Protein AF-A0A813BZ27-F1 (afdb_monomer_lite)

Radius of gyration: 18.49 Å; chains: 1; bounding box: 46×46×48 Å

pLDDT: mean 87.81, std 14.58, range [31.39, 98.56]

Foldseek 3Di:
DEEEEQEQAPVQPQHDPPDDGDPLLVVQVVQVVLLCVLVVHDYDYHYYDPDAQAPVLLVCLVPPPDDPVSSVVSRSVRVVQVSLVSQLVSVLCVLPDPVQDFKYKYAYSNDHPNPSVDNVVVVVVVVCVVLVAFKEWEFPVLEPPGGLQTDSRIIMGGSDPLSSQVSVLLSQLCNCAVNRDCAGPLGGQVQRNVGGPSVSVSCCCVHSVNVSRVSHYDYYYCQVVDQADQDPVGRDRRDNDPVVD

Secondary structure (DSSP, 8-state):
-EEEE----TT-TT--TTSPPPHHHHHHHHHHHHHHHHHT--EEEE-S--PPPPHHHHHHHHHSS--HHHHHHHHHHHHHHHHHHTHHHHHHHHHS-TT--SEEEEE-TT-----TTS-HHHHHHHHHHHHT-SEEEEE-TTSTT-TTPEEEEEEEEES-HHHHHHHHHHHHHHHHGGG--SSBTTB-------S-HHHHHHHHHHSTTHHHHTTTEEEE-GGGT----B-SS-BPSS---GGG-

Structure (mmCIF, N/CA/C/O backbone):
data_AF-A0A813BZ27-F1
#
_entry.id   AF-A0A813BZ27-F1
#
loop_
_atom_site.group_PDB
_atom_site.id
_atom_site.type_symbol
_atom_site.label_atom_id
_atom_site.label_alt_id
_atom_site.label_comp_id
_atom_site.label_asym_id
_atom_site.label_entity_id
_atom_site.label_seq_id
_atom_site.pdbx_PDB_ins_code
_atom_site.Cartn_x
_atom_site.Cartn_y
_atom_site.Cartn_z
_atom_site.occupancy
_atom_site.B_iso_or_equiv
_atom_site.auth_seq_id
_atom_site.auth_comp_id
_atom_site.auth_asym_id
_atom_site.auth_atom_id
_atom_site.pdbx_PDB_model_num
ATOM 1 N N . LEU A 1 1 ? -11.818 -5.941 5.871 1.00 98.00 1 LEU A N 1
ATOM 2 C CA . LEU A 1 1 ? -11.343 -6.911 4.861 1.00 98.00 1 LEU A CA 1
ATOM 3 C C . LEU A 1 1 ? -9.835 -7.034 4.969 1.00 98.00 1 LEU A C 1
ATOM 5 O O . LEU A 1 1 ? -9.172 -6.009 4.979 1.00 98.00 1 LEU A O 1
ATOM 9 N N . ILE A 1 2 ? -9.306 -8.252 5.050 1.00 98.38 2 ILE A N 1
ATOM 10 C CA . ILE A 1 2 ? -7.868 -8.524 4.958 1.00 98.38 2 ILE A CA 1
ATOM 11 C C . ILE A 1 2 ? -7.540 -8.886 3.513 1.00 98.38 2 ILE A C 1
ATOM 13 O O . ILE A 1 2 ? -8.137 -9.804 2.954 1.00 98.38 2 ILE A O 1
ATOM 17 N N . MET A 1 3 ? -6.593 -8.181 2.920 1.00 97.88 3 MET A N 1
ATOM 18 C CA . MET A 1 3 ? -6.166 -8.322 1.537 1.00 97.88 3 MET A CA 1
ATOM 19 C C . MET A 1 3 ? -4.705 -8.744 1.548 1.00 97.88 3 MET A C 1
ATOM 21 O O . MET A 1 3 ? -3.872 -8.043 2.109 1.00 97.88 3 MET A O 1
ATOM 25 N N . GLN A 1 4 ? -4.383 -9.897 0.970 1.00 95.81 4 GLN A N 1
ATOM 26 C CA . GLN A 1 4 ? -3.006 -10.389 0.966 1.00 95.81 4 GLN A CA 1
ATOM 27 C C . GLN A 1 4 ? -2.549 -10.712 -0.453 1.00 95.81 4 GLN A C 1
ATOM 29 O O . GLN A 1 4 ? -3.169 -11.527 -1.145 1.00 95.81 4 GLN A O 1
ATOM 34 N N . LEU A 1 5 ? -1.470 -10.067 -0.894 1.00 91.50 5 LEU A N 1
ATOM 35 C CA . LEU A 1 5 ? -0.849 -10.366 -2.181 1.00 91.50 5 LEU A CA 1
ATOM 36 C C . LEU A 1 5 ? 0.201 -11.447 -1.998 1.00 91.50 5 LEU A C 1
ATOM 38 O O . LEU A 1 5 ? 1.068 -11.348 -1.142 1.00 91.50 5 LEU A O 1
ATOM 42 N N . VAL A 1 6 ? 0.110 -12.489 -2.816 1.00 89.25 6 VAL A N 1
ATOM 43 C CA . VAL A 1 6 ? 0.989 -13.662 -2.788 1.00 89.25 6 VAL A CA 1
ATOM 44 C C . VAL A 1 6 ? 1.490 -13.928 -4.202 1.00 89.25 6 VAL A C 1
ATOM 46 O O . VAL A 1 6 ? 1.252 -14.985 -4.804 1.00 89.25 6 VAL A O 1
ATOM 49 N N . LEU A 1 7 ? 2.136 -12.907 -4.756 1.00 85.06 7 LEU A N 1
ATOM 50 C CA . LEU A 1 7 ? 2.678 -12.926 -6.104 1.00 85.06 7 LEU A CA 1
ATOM 51 C C . LEU A 1 7 ? 3.966 -13.742 -6.145 1.00 85.06 7 LEU A C 1
ATOM 53 O O . LEU A 1 7 ? 4.714 -13.839 -5.175 1.00 85.06 7 LEU A O 1
ATOM 57 N N . MET A 1 8 ? 4.187 -14.389 -7.278 1.00 74.69 8 MET A N 1
ATOM 58 C CA . MET A 1 8 ? 5.357 -15.224 -7.511 1.00 74.69 8 MET A CA 1
ATOM 59 C C . MET A 1 8 ? 6.375 -14.397 -8.266 1.00 74.69 8 MET A C 1
ATOM 61 O O . MET A 1 8 ? 6.204 -14.207 -9.467 1.00 74.69 8 MET A O 1
ATOM 65 N N . ASP A 1 9 ? 7.386 -13.875 -7.573 1.00 66.38 9 ASP A N 1
ATOM 66 C CA . ASP A 1 9 ? 8.455 -13.124 -8.230 1.00 66.38 9 ASP A CA 1
ATOM 67 C C . ASP A 1 9 ? 9.251 -13.981 -9.216 1.00 66.38 9 ASP A C 1
ATOM 69 O O . ASP A 1 9 ? 9.330 -15.208 -9.113 1.00 66.38 9 ASP A O 1
ATOM 73 N N . ALA A 1 10 ? 9.860 -13.308 -10.194 1.00 56.09 10 ALA A N 1
ATOM 74 C CA . ALA A 1 10 ? 10.717 -13.949 -11.185 1.00 56.09 10 ALA A CA 1
ATOM 75 C C . ALA A 1 10 ? 11.916 -14.683 -10.542 1.00 56.09 10 ALA A C 1
ATOM 77 O O . ALA A 1 10 ? 12.467 -15.607 -11.141 1.00 56.09 10 ALA A O 1
ATOM 78 N N . GLY A 1 11 ? 12.300 -14.301 -9.315 1.00 61.25 11 GLY A N 1
ATOM 79 C CA . GLY A 1 11 ? 13.351 -14.949 -8.525 1.00 61.25 11 GLY A CA 1
ATOM 80 C C . GLY A 1 11 ? 12.930 -16.266 -7.860 1.00 61.25 11 GLY A C 1
ATOM 81 O O . GLY A 1 11 ? 13.787 -17.055 -7.462 1.00 61.25 11 GLY A O 1
ATOM 82 N N . GLY A 1 12 ? 11.628 -16.549 -7.763 1.00 62.41 12 GLY A N 1
ATOM 83 C CA . GLY A 1 12 ? 11.086 -17.750 -7.131 1.00 62.41 12 GLY A CA 1
ATOM 84 C C . GLY A 1 12 ? 11.202 -17.772 -5.603 1.00 62.41 12 GLY A C 1
ATOM 85 O O . GLY A 1 12 ? 11.048 -18.842 -5.000 1.00 62.41 12 GLY A O 1
ATOM 86 N N . TYR A 1 13 ? 11.454 -16.626 -4.962 1.00 61.91 13 TYR A N 1
ATOM 87 C CA . TYR A 1 13 ? 11.584 -16.510 -3.502 1.00 61.91 13 TYR A CA 1
ATOM 88 C C . TYR A 1 13 ? 10.276 -16.889 -2.788 1.00 61.91 13 TYR A C 1
ATOM 90 O O . TYR A 1 13 ? 10.286 -17.480 -1.706 1.00 61.91 13 TYR A O 1
ATOM 98 N N . TRP A 1 14 ? 9.141 -16.658 -3.451 1.00 65.12 14 TRP A N 1
ATOM 99 C CA . TRP A 1 14 ? 7.788 -16.952 -2.957 1.00 65.12 14 TRP A CA 1
ATOM 100 C C . TRP A 1 14 ? 7.266 -18.336 -3.399 1.00 65.12 14 TRP A C 1
ATOM 102 O O . TRP A 1 14 ? 6.117 -18.707 -3.121 1.00 65.12 14 TRP A O 1
ATOM 112 N N . GLY A 1 15 ? 8.123 -19.128 -4.057 1.00 63.03 15 GLY A N 1
ATOM 113 C CA . GLY A 1 15 ? 7.856 -20.474 -4.569 1.00 63.03 15 GLY A CA 1
ATOM 114 C C . GLY A 1 15 ? 8.135 -20.620 -6.071 1.00 63.03 15 GLY A C 1
ATOM 115 O O . GLY A 1 15 ? 8.533 -19.679 -6.745 1.00 63.03 15 GLY A O 1
ATOM 116 N N . LYS A 1 16 ? 7.855 -21.806 -6.634 1.00 65.81 16 LYS A N 1
ATOM 117 C CA . LYS A 1 16 ? 7.757 -22.019 -8.097 1.00 65.81 16 LYS A CA 1
ATOM 118 C C . LYS A 1 16 ? 6.314 -22.370 -8.466 1.00 65.81 16 LYS A C 1
ATOM 120 O O . LYS A 1 16 ? 5.676 -23.079 -7.698 1.00 65.81 16 LYS A O 1
ATOM 125 N N . MET A 1 17 ? 5.807 -21.913 -9.618 1.00 61.16 17 MET A N 1
ATOM 126 C CA . MET A 1 17 ? 4.404 -22.126 -10.049 1.00 61.16 17 MET A CA 1
ATOM 127 C C . MET A 1 17 ? 3.962 -23.602 -9.997 1.00 61.16 17 MET A C 1
ATOM 129 O O . MET A 1 17 ? 2.801 -23.881 -9.727 1.00 61.16 17 MET A O 1
ATOM 133 N N . ASN A 1 18 ? 4.910 -24.533 -10.169 1.00 64.00 18 ASN A N 1
ATOM 134 C CA . ASN A 1 18 ? 4.681 -25.982 -10.204 1.00 64.00 18 ASN A CA 1
ATOM 135 C C . ASN A 1 18 ? 5.239 -26.730 -8.970 1.00 64.00 18 ASN A C 1
ATOM 137 O O . ASN A 1 18 ? 5.438 -27.942 -9.029 1.00 64.00 18 ASN A O 1
ATOM 141 N N . LYS A 1 19 ? 5.566 -26.034 -7.872 1.00 64.31 19 LYS A N 1
ATOM 142 C CA . LYS A 1 19 ? 6.003 -26.641 -6.600 1.00 64.31 19 LYS A CA 1
ATOM 143 C C . LYS A 1 19 ? 5.110 -26.179 -5.452 1.00 64.31 19 LYS A C 1
ATOM 145 O O . LYS A 1 19 ? 4.514 -25.107 -5.517 1.00 64.31 19 LYS A O 1
ATOM 150 N N . ASP A 1 20 ? 5.083 -26.962 -4.374 1.00 76.44 20 ASP A N 1
ATOM 151 C CA . ASP A 1 20 ? 4.457 -26.554 -3.118 1.00 76.44 20 ASP A CA 1
ATOM 152 C C . ASP A 1 20 ? 4.956 -25.174 -2.676 1.00 76.44 20 ASP A C 1
ATOM 154 O O . ASP A 1 20 ? 6.158 -24.887 -2.690 1.00 76.44 20 ASP A O 1
ATOM 158 N N . ARG A 1 21 ? 4.019 -24.315 -2.255 1.00 82.19 21 ARG A N 1
ATOM 159 C CA . ARG A 1 21 ? 4.356 -23.023 -1.649 1.00 82.19 21 ARG A CA 1
ATOM 160 C C . ARG A 1 21 ? 5.244 -23.249 -0.415 1.00 82.19 21 ARG A C 1
ATOM 162 O O . ARG A 1 21 ? 4.992 -24.198 0.343 1.00 82.19 21 ARG A O 1
ATOM 169 N N . PRO A 1 22 ? 6.245 -22.382 -0.165 1.00 85.19 22 PRO A N 1
ATOM 170 C CA . PRO A 1 22 ? 7.123 -22.521 0.989 1.00 85.19 22 PRO A CA 1
ATOM 171 C C . PRO A 1 22 ? 6.349 -22.672 2.304 1.00 85.19 22 PRO A C 1
ATOM 173 O O . PRO A 1 22 ? 5.284 -22.081 2.502 1.00 85.19 22 PRO A O 1
ATOM 176 N N . ARG A 1 23 ? 6.884 -23.478 3.232 1.00 88.31 23 ARG A N 1
ATOM 177 C CA . ARG A 1 23 ? 6.237 -23.746 4.530 1.00 88.31 23 ARG A CA 1
ATOM 178 C C . ARG A 1 23 ? 5.946 -22.460 5.308 1.00 88.31 23 ARG A C 1
ATOM 180 O O . ARG A 1 23 ? 4.879 -22.369 5.905 1.00 88.31 23 ARG A O 1
ATOM 187 N N . TRP A 1 24 ? 6.862 -21.494 5.287 1.00 87.75 24 TRP A N 1
ATOM 188 C CA . TRP A 1 24 ? 6.691 -20.220 5.984 1.00 87.75 24 TRP A CA 1
ATOM 189 C C . TRP A 1 24 ? 5.506 -19.423 5.415 1.00 87.75 24 TRP A C 1
ATOM 191 O O . TRP A 1 24 ? 4.661 -18.984 6.185 1.00 87.75 24 TRP A O 1
ATOM 201 N N . LEU A 1 25 ? 5.352 -19.356 4.087 1.00 89.69 25 LEU A N 1
ATOM 202 C CA . LEU A 1 25 ? 4.246 -18.643 3.445 1.00 89.69 25 LEU A CA 1
ATOM 203 C C . LEU A 1 25 ? 2.904 -19.286 3.808 1.00 89.69 25 LEU A C 1
ATOM 205 O O . LEU A 1 25 ? 1.957 -18.608 4.198 1.00 89.69 25 LEU A O 1
ATOM 209 N N . ARG A 1 26 ? 2.833 -20.623 3.760 1.00 90.94 26 ARG A N 1
ATOM 210 C CA . ARG A 1 26 ? 1.640 -21.361 4.206 1.00 90.94 26 ARG A CA 1
ATOM 211 C C . ARG A 1 26 ? 1.312 -21.088 5.674 1.00 90.94 26 ARG A C 1
ATOM 213 O O . ARG A 1 26 ? 0.137 -20.971 6.009 1.00 90.94 26 ARG A O 1
ATOM 220 N N . ALA A 1 27 ? 2.325 -20.982 6.536 1.00 92.62 27 ALA A N 1
ATOM 221 C CA . ALA A 1 27 ? 2.133 -20.670 7.948 1.00 92.62 27 ALA A CA 1
ATOM 222 C C . ALA A 1 27 ? 1.577 -19.252 8.146 1.00 92.62 27 ALA A C 1
ATOM 224 O O . ALA A 1 27 ? 0.637 -19.084 8.916 1.00 92.62 27 ALA A O 1
ATOM 225 N N . ILE A 1 28 ? 2.084 -18.258 7.414 1.00 93.69 28 ILE A N 1
ATOM 226 C CA . ILE A 1 28 ? 1.584 -16.876 7.463 1.00 93.69 28 ILE A CA 1
ATOM 227 C C . ILE A 1 28 ? 0.126 -16.803 7.000 1.00 93.69 28 ILE A C 1
ATOM 229 O O . ILE A 1 28 ? -0.724 -16.278 7.720 1.00 93.69 28 ILE A O 1
ATOM 233 N N . LEU A 1 29 ? -0.199 -17.413 5.857 1.00 94.94 29 LEU A N 1
ATOM 234 C CA . LEU A 1 29 ? -1.574 -17.461 5.350 1.00 94.94 29 LEU A CA 1
ATOM 235 C C . LEU A 1 29 ? -2.522 -18.177 6.321 1.00 94.94 29 LEU A C 1
ATOM 237 O O . LEU A 1 29 ? -3.653 -17.734 6.524 1.00 94.94 29 LEU A O 1
ATOM 241 N N . ALA A 1 30 ? -2.073 -19.266 6.952 1.00 96.06 30 ALA A N 1
ATOM 242 C CA . ALA A 1 30 ? -2.854 -19.972 7.964 1.00 96.06 30 ALA A CA 1
ATOM 243 C C . ALA A 1 30 ? -3.093 -19.109 9.214 1.00 96.06 30 ALA A C 1
ATOM 245 O O . ALA A 1 30 ? -4.219 -19.063 9.712 1.00 96.06 30 ALA A O 1
ATOM 246 N N . THR A 1 31 ? -2.067 -18.395 9.681 1.00 96.25 31 THR A N 1
ATOM 247 C CA . THR A 1 31 ? -2.136 -17.448 10.804 1.00 96.25 31 THR A CA 1
ATOM 248 C C . THR A 1 31 ? -3.120 -16.313 10.518 1.00 96.25 31 THR A C 1
ATOM 250 O O . THR A 1 31 ? -4.041 -16.08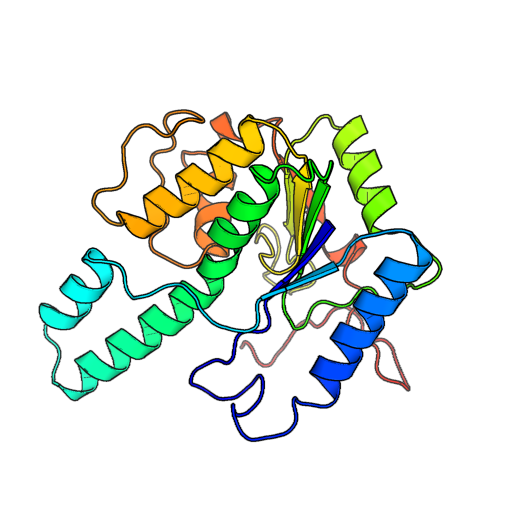2 11.304 1.00 96.25 31 THR A O 1
ATOM 253 N N . ASN A 1 32 ? -3.014 -15.663 9.357 1.00 97.56 32 ASN A N 1
ATOM 254 C CA . ASN A 1 32 ? -3.906 -14.565 8.974 1.00 97.56 32 ASN A CA 1
ATOM 255 C C . ASN A 1 32 ? -5.348 -15.049 8.771 1.00 97.56 32 ASN A C 1
ATOM 257 O O . ASN A 1 32 ? -6.286 -14.411 9.250 1.00 97.56 32 ASN A O 1
ATOM 261 N N . ARG A 1 33 ? -5.545 -16.231 8.170 1.00 97.81 33 ARG A N 1
ATOM 262 C CA . ARG A 1 33 ? -6.869 -16.864 8.061 1.00 97.81 33 ARG A CA 1
ATOM 263 C C . ARG A 1 33 ? -7.460 -17.190 9.431 1.00 97.81 33 ARG A C 1
ATOM 265 O O . ARG A 1 33 ? -8.664 -17.027 9.628 1.00 97.81 33 ARG A O 1
ATOM 272 N N . HIS A 1 34 ? -6.649 -17.672 10.372 1.00 97.75 34 HIS A N 1
ATOM 273 C CA . HIS A 1 34 ? -7.098 -17.932 11.738 1.00 97.75 34 HIS A CA 1
ATOM 274 C C . HIS A 1 34 ? -7.550 -16.637 12.420 1.00 97.75 34 HIS A C 1
ATOM 276 O O . HIS A 1 34 ? -8.651 -16.602 12.972 1.00 97.75 34 HIS A O 1
ATOM 282 N N . HIS A 1 35 ? -6.753 -15.569 12.321 1.00 97.69 35 HIS A N 1
ATOM 283 C CA . HIS A 1 35 ? -7.117 -14.248 12.830 1.00 97.69 35 HIS A CA 1
ATOM 284 C C . HIS A 1 35 ? -8.438 -13.758 12.224 1.00 97.69 35 HIS A C 1
ATOM 286 O O . HIS A 1 35 ? -9.335 -13.348 12.961 1.00 97.69 35 HIS A O 1
ATOM 292 N N . ALA A 1 36 ? -8.588 -13.870 10.901 1.00 98.31 36 ALA A N 1
ATOM 293 C CA . ALA A 1 36 ? -9.789 -13.448 10.195 1.00 98.31 36 ALA A CA 1
ATOM 294 C C . ALA A 1 36 ? -11.041 -14.161 10.725 1.00 98.31 36 ALA A C 1
ATOM 296 O O . ALA A 1 36 ? -12.003 -13.518 11.133 1.00 98.31 36 ALA A O 1
ATOM 297 N N . ARG A 1 37 ? -10.993 -15.496 10.824 1.00 98.31 37 ARG A N 1
ATOM 298 C CA . ARG A 1 37 ? -12.111 -16.300 11.344 1.00 98.31 37 ARG A CA 1
ATOM 299 C C . ARG A 1 37 ? -12.447 -15.970 12.792 1.00 98.31 37 ARG A C 1
ATOM 301 O O . ARG A 1 37 ? -13.619 -15.927 13.143 1.00 98.31 37 ARG A O 1
ATOM 308 N N . LYS A 1 38 ? -11.428 -15.781 13.631 1.00 98.31 38 LYS A N 1
ATOM 309 C CA . LYS A 1 38 ? -11.608 -15.555 15.065 1.00 98.31 38 LYS A CA 1
ATOM 310 C C . LYS A 1 38 ? -12.261 -14.209 15.374 1.00 98.31 38 LYS A C 1
ATOM 312 O O . LYS A 1 38 ? -13.046 -14.133 16.310 1.00 98.31 38 LYS A O 1
ATOM 317 N N . HIS A 1 39 ? -11.944 -13.181 14.591 1.00 98.31 39 HIS A N 1
ATOM 318 C CA . HIS A 1 39 ? -12.406 -11.810 14.827 1.00 98.31 39 HIS A CA 1
ATOM 319 C C . HIS A 1 39 ? -13.472 -11.338 13.829 1.00 98.31 39 HIS A C 1
ATOM 321 O O . HIS A 1 39 ? -13.797 -10.157 13.802 1.00 98.31 39 HIS A O 1
ATOM 327 N N . GLY A 1 40 ? -14.027 -12.251 13.022 1.00 97.44 40 GLY A N 1
ATOM 328 C CA . GLY A 1 40 ? -15.126 -11.951 12.100 1.00 97.44 40 GLY A CA 1
ATOM 329 C C . GLY A 1 40 ? -14.725 -11.144 10.861 1.00 97.44 40 GLY A C 1
ATOM 330 O O . GLY A 1 40 ? -15.568 -10.474 10.272 1.00 97.44 40 GLY A O 1
ATOM 331 N N . HIS A 1 41 ? -13.458 -11.199 10.442 1.00 98.06 41 HIS A N 1
ATOM 332 C CA . HIS A 1 41 ? -12.987 -10.517 9.234 1.00 98.06 41 HIS A CA 1
ATOM 333 C C . HIS A 1 41 ? -13.125 -11.402 7.994 1.00 98.06 41 HIS A C 1
ATOM 335 O O . HIS A 1 41 ? -12.860 -12.605 8.027 1.00 98.06 41 HIS A O 1
ATOM 341 N N . ALA A 1 42 ? -13.444 -10.781 6.861 1.00 98.06 42 ALA A N 1
ATOM 342 C CA . ALA A 1 42 ? -13.239 -11.388 5.550 1.00 98.06 42 ALA A CA 1
ATOM 343 C C . ALA A 1 42 ? -11.752 -11.346 5.165 1.00 98.06 42 ALA A C 1
ATOM 345 O O . ALA A 1 42 ? -11.040 -10.411 5.541 1.00 98.06 42 ALA A O 1
ATOM 346 N N . MET A 1 43 ? -11.303 -12.325 4.379 1.00 98.00 43 MET A N 1
ATOM 347 C CA . MET A 1 43 ? -9.946 -12.382 3.837 1.00 98.00 43 MET A CA 1
ATOM 348 C C . MET A 1 43 ? -9.984 -12.734 2.351 1.00 98.00 43 MET A C 1
ATOM 350 O O . MET A 1 43 ? -10.668 -13.680 1.960 1.00 98.00 43 MET A O 1
ATOM 354 N N . VAL A 1 44 ? -9.220 -12.002 1.545 1.00 97.19 44 VAL A N 1
ATOM 355 C CA . VAL A 1 44 ? -9.048 -12.218 0.105 1.00 97.19 44 VAL A CA 1
ATOM 356 C C . VAL A 1 44 ? -7.566 -12.298 -0.237 1.00 97.19 44 VAL A C 1
ATOM 358 O O . VAL A 1 44 ? -6.730 -11.641 0.384 1.00 97.19 44 VAL A O 1
ATOM 361 N N . ILE A 1 45 ? -7.238 -13.136 -1.220 1.00 95.00 45 ILE A N 1
ATOM 362 C CA . ILE A 1 45 ? -5.860 -13.395 -1.638 1.00 95.00 45 ILE A CA 1
ATOM 363 C C . ILE A 1 45 ? -5.744 -13.158 -3.141 1.00 95.00 45 ILE A C 1
ATOM 365 O O . ILE A 1 45 ? -6.486 -13.765 -3.916 1.00 95.00 45 ILE A O 1
ATOM 369 N N . ARG A 1 46 ? -4.769 -12.344 -3.556 1.00 92.25 46 ARG A N 1
ATOM 370 C CA . ARG A 1 46 ? -4.364 -12.208 -4.962 1.00 92.25 46 ARG A CA 1
ATOM 371 C C . ARG A 1 46 ? -3.048 -12.942 -5.171 1.00 92.25 46 ARG A C 1
ATOM 373 O O . ARG A 1 46 ? -2.022 -12.555 -4.632 1.00 92.25 46 ARG A O 1
ATOM 380 N N . TRP A 1 47 ? -3.082 -14.030 -5.933 1.00 87.81 47 TRP A N 1
ATOM 381 C CA . TRP A 1 47 ? -1.922 -14.909 -6.128 1.00 87.81 47 TRP A CA 1
ATOM 382 C C . TRP A 1 47 ? -1.355 -14.880 -7.551 1.00 87.81 47 TRP A C 1
ATOM 384 O O . TRP A 1 47 ? -0.304 -15.472 -7.802 1.00 87.81 47 TRP A O 1
ATOM 394 N N . ARG A 1 48 ? -2.058 -14.224 -8.480 1.00 87.12 48 ARG A N 1
ATOM 395 C CA . ARG A 1 48 ? -1.607 -13.985 -9.851 1.00 87.12 48 ARG A CA 1
ATOM 396 C C . ARG A 1 48 ? -1.392 -12.490 -10.057 1.00 87.12 48 ARG A C 1
ATOM 398 O O . ARG A 1 48 ? -2.256 -11.731 -9.611 1.00 87.12 48 ARG A O 1
ATOM 405 N N . PRO A 1 49 ? -0.303 -12.092 -10.731 1.00 88.88 49 PRO A N 1
ATOM 406 C CA . PRO A 1 49 ? -0.172 -10.725 -11.195 1.00 88.88 49 PRO A CA 1
ATOM 407 C C . PRO A 1 49 ? -1.239 -10.450 -12.260 1.00 88.88 49 PRO A C 1
ATOM 409 O O . PRO A 1 49 ? -1.625 -11.336 -13.028 1.00 88.88 49 PRO A O 1
ATOM 412 N N . THR A 1 50 ? -1.731 -9.224 -12.256 1.00 91.00 50 THR A N 1
ATOM 413 C CA . THR A 1 50 ? -2.705 -8.654 -13.186 1.00 91.00 50 THR A CA 1
ATOM 414 C C . THR A 1 50 ? -2.107 -7.510 -14.002 1.00 91.00 50 THR A C 1
ATOM 416 O O . THR A 1 50 ? -2.594 -7.222 -15.095 1.00 91.00 50 THR A O 1
ATOM 419 N N . LEU A 1 51 ? -1.035 -6.890 -13.510 1.00 92.62 51 LEU A N 1
ATOM 420 C CA . LEU A 1 51 ? -0.368 -5.774 -14.149 1.00 92.62 51 LEU A CA 1
ATOM 421 C C . LEU A 1 51 ? 0.623 -6.250 -15.208 1.00 92.62 51 LEU A C 1
ATOM 423 O O . LEU A 1 51 ? 1.429 -7.156 -14.999 1.00 92.62 51 LEU A O 1
ATOM 427 N N . GLN A 1 52 ? 0.568 -5.580 -16.351 1.00 93.00 52 GLN A N 1
ATOM 428 C CA . GLN A 1 52 ? 1.589 -5.632 -17.392 1.00 93.00 52 GLN A CA 1
ATOM 429 C C . GLN A 1 52 ? 2.485 -4.396 -17.267 1.00 93.00 52 GLN A C 1
ATOM 431 O O . GLN A 1 52 ? 2.154 -3.465 -16.530 1.00 93.00 52 GLN A O 1
ATOM 436 N N . LEU A 1 53 ? 3.608 -4.358 -17.990 1.00 94.19 53 LEU A N 1
ATOM 437 C CA . LEU A 1 53 ? 4.407 -3.134 -18.081 1.00 94.19 53 LEU A CA 1
ATOM 438 C C . LEU A 1 53 ? 3.556 -2.001 -18.660 1.00 94.19 53 LEU A C 1
ATOM 440 O O . LEU A 1 53 ? 2.859 -2.193 -19.659 1.00 94.19 53 LEU A O 1
ATOM 444 N N . THR A 1 54 ? 3.654 -0.818 -18.064 1.00 95.56 54 THR A N 1
ATOM 445 C CA . THR A 1 54 ? 3.012 0.398 -18.570 1.00 95.56 54 THR A CA 1
ATOM 446 C C . THR A 1 54 ? 3.675 0.854 -19.874 1.00 95.56 54 THR A C 1
ATOM 448 O O . THR A 1 54 ? 4.807 0.474 -20.184 1.00 95.56 54 THR A O 1
ATOM 451 N N . GLY A 1 55 ? 3.002 1.718 -20.642 1.00 95.25 55 GLY A N 1
ATOM 452 C CA . GLY A 1 55 ? 3.552 2.232 -21.902 1.00 95.25 55 GLY A CA 1
ATOM 453 C C . GLY A 1 55 ? 4.895 2.949 -21.722 1.00 95.25 55 GLY A C 1
ATOM 454 O O . GLY A 1 55 ? 5.822 2.731 -22.500 1.00 95.25 55 GLY A O 1
ATOM 455 N N . TRP A 1 56 ? 5.050 3.737 -20.652 1.00 94.88 56 TRP A N 1
ATOM 456 C CA . TRP A 1 56 ? 6.308 4.437 -20.377 1.00 94.88 56 TRP A CA 1
ATOM 457 C C . TRP A 1 56 ? 7.428 3.480 -19.936 1.00 94.88 56 TRP A C 1
ATOM 459 O O . TRP A 1 56 ? 8.584 3.698 -20.299 1.00 94.88 56 TRP A O 1
ATOM 469 N N . GLN A 1 57 ? 7.110 2.400 -19.210 1.00 95.19 57 GLN A N 1
ATOM 470 C CA . GLN A 1 57 ? 8.084 1.364 -18.840 1.00 95.19 57 GLN A CA 1
ATOM 471 C C . GLN A 1 57 ? 8.569 0.601 -20.075 1.00 95.19 57 GLN A C 1
ATOM 473 O O . GLN A 1 57 ? 9.774 0.414 -20.254 1.00 95.19 57 GLN A O 1
ATOM 478 N N . GLN A 1 58 ? 7.639 0.207 -20.954 1.00 94.94 58 GLN A N 1
ATOM 479 C CA . GLN A 1 58 ? 7.959 -0.430 -22.235 1.00 94.94 58 GLN A CA 1
ATOM 480 C C . GLN A 1 58 ? 8.858 0.480 -23.076 1.00 94.94 58 GLN A C 1
ATOM 482 O O . GLN A 1 58 ? 9.936 0.060 -23.498 1.00 94.94 58 GLN A O 1
ATOM 487 N N . HIS A 1 59 ? 8.475 1.753 -23.217 1.00 93.62 59 HIS A N 1
ATOM 488 C CA . HIS A 1 59 ? 9.251 2.746 -23.952 1.00 93.62 59 HIS A CA 1
ATOM 489 C C . HIS A 1 59 ? 10.678 2.886 -23.404 1.00 93.62 59 HIS A C 1
ATOM 491 O O . HIS A 1 59 ? 11.632 2.865 -24.184 1.00 93.62 59 HIS A O 1
ATOM 497 N N . GLN A 1 60 ? 10.849 2.960 -22.078 1.00 91.19 60 GLN A N 1
ATOM 498 C CA . GLN A 1 60 ? 12.172 3.029 -21.449 1.00 91.19 60 GLN A CA 1
ATOM 499 C C . GLN A 1 60 ? 13.032 1.790 -21.719 1.00 91.19 60 GLN A C 1
ATOM 501 O O . GLN A 1 60 ? 14.235 1.928 -21.939 1.00 91.19 60 GLN A O 1
ATOM 506 N N . CYS A 1 61 ? 12.447 0.589 -21.721 1.00 92.00 61 CYS A N 1
ATOM 507 C CA . CYS A 1 61 ? 13.201 -0.624 -22.037 1.00 92.00 61 CYS A CA 1
ATOM 508 C C . CYS A 1 61 ? 13.548 -0.753 -23.523 1.00 92.00 61 CYS A C 1
ATOM 510 O O . CYS A 1 61 ? 14.540 -1.397 -23.854 1.00 92.00 61 CYS A O 1
ATOM 512 N N . GLU A 1 62 ? 12.752 -0.168 -24.416 1.00 91.25 62 GLU A N 1
ATOM 513 C CA . GLU A 1 62 ? 12.976 -0.221 -25.866 1.00 91.25 62 GLU A CA 1
ATOM 514 C C . GLU A 1 62 ? 13.947 0.847 -26.370 1.00 91.25 62 GLU A C 1
ATOM 516 O O . GLU A 1 62 ? 14.738 0.573 -27.269 1.00 91.25 62 GLU A O 1
ATOM 521 N N . HIS A 1 63 ? 13.900 2.046 -25.788 1.00 86.31 63 HIS A N 1
ATOM 522 C CA . HIS A 1 63 ? 14.660 3.214 -26.247 1.00 86.31 63 HIS A CA 1
ATOM 523 C C . HIS A 1 63 ? 15.833 3.575 -25.322 1.00 86.31 63 HIS A C 1
ATOM 525 O O . HIS A 1 63 ? 16.578 4.519 -25.596 1.00 86.31 63 HIS A O 1
ATOM 531 N N . GLY A 1 64 ? 16.030 2.830 -24.230 1.00 76.31 64 GLY A N 1
ATOM 532 C CA . GLY A 1 64 ? 17.257 2.899 -23.440 1.00 76.31 64 GLY A CA 1
ATOM 533 C C . GLY A 1 64 ? 18.476 2.504 -24.284 1.00 76.31 64 GLY A C 1
ATOM 534 O O . GLY A 1 64 ? 18.371 1.674 -25.182 1.00 76.31 64 GLY A O 1
ATOM 535 N N . LYS A 1 65 ? 19.652 3.085 -24.005 1.00 67.62 65 LYS A N 1
ATOM 536 C CA . LYS A 1 65 ? 20.927 2.787 -24.701 1.00 67.62 65 LYS A CA 1
ATOM 537 C C . LYS A 1 65 ? 21.496 1.411 -24.314 1.00 67.62 65 LYS A C 1
ATOM 539 O O . LYS A 1 65 ? 22.628 1.306 -23.854 1.00 67.62 65 LYS A O 1
ATOM 544 N N . ASN A 1 66 ? 20.694 0.373 -24.476 1.00 59.62 66 ASN A N 1
ATOM 545 C CA . ASN A 1 66 ? 20.833 -0.903 -23.799 1.00 59.62 66 ASN A CA 1
ATOM 546 C C . ASN A 1 66 ? 20.877 -2.038 -24.836 1.00 59.62 66 ASN A C 1
ATOM 548 O O . ASN A 1 66 ? 20.115 -2.047 -25.802 1.00 59.62 66 ASN A O 1
ATOM 552 N N . SER A 1 67 ? 21.793 -2.990 -24.659 1.00 71.25 67 SER A N 1
ATOM 553 C CA . SER A 1 67 ? 21.859 -4.221 -25.455 1.00 71.25 67 SER A CA 1
ATOM 554 C C . SER A 1 67 ? 20.594 -5.080 -25.271 1.00 71.25 67 SER A C 1
ATOM 556 O O . SER A 1 67 ? 19.792 -4.848 -24.369 1.00 71.25 67 SER A O 1
ATOM 558 N N . VAL A 1 68 ? 20.405 -6.129 -26.085 1.00 74.56 68 VAL A N 1
ATOM 559 C CA . VAL A 1 68 ? 19.265 -7.064 -25.926 1.00 74.56 68 VAL A CA 1
ATOM 560 C C . VAL A 1 68 ? 19.198 -7.646 -24.505 1.00 74.56 68 VAL A C 1
ATOM 562 O O . VAL A 1 68 ? 18.117 -7.748 -23.930 1.00 74.56 68 VAL A O 1
ATOM 565 N N . LYS A 1 69 ? 20.355 -7.961 -23.908 1.00 76.75 69 LYS A N 1
ATOM 566 C CA . LYS A 1 69 ? 20.451 -8.460 -22.528 1.00 76.75 69 LYS A CA 1
ATOM 567 C C . LYS A 1 69 ? 19.979 -7.414 -21.511 1.00 76.75 69 LYS A C 1
ATOM 569 O O . LYS A 1 69 ? 19.255 -7.745 -20.576 1.00 76.75 69 LYS A O 1
ATOM 574 N N . ASP A 1 70 ? 20.318 -6.152 -21.749 1.00 84.38 70 ASP A N 1
ATOM 575 C CA . ASP A 1 70 ? 19.911 -5.031 -20.902 1.00 84.38 70 ASP A CA 1
ATOM 576 C C . ASP A 1 70 ? 18.401 -4.736 -21.031 1.00 84.38 70 ASP A C 1
ATOM 578 O O . ASP A 1 70 ? 17.777 -4.264 -20.079 1.00 84.38 70 ASP A O 1
ATOM 582 N N . ARG A 1 71 ? 17.778 -5.052 -22.180 1.00 89.00 71 ARG A N 1
ATOM 583 C CA . ARG A 1 71 ? 16.316 -4.976 -22.358 1.00 89.00 71 ARG A CA 1
ATOM 584 C C . ARG A 1 71 ? 15.589 -6.026 -21.520 1.00 89.00 71 ARG A C 1
ATOM 586 O O . ARG A 1 71 ? 14.625 -5.685 -20.840 1.00 89.00 71 ARG A O 1
ATOM 593 N N . GLU A 1 72 ? 16.029 -7.284 -21.540 1.00 88.44 72 GLU A N 1
ATOM 594 C CA . GLU A 1 72 ? 15.413 -8.340 -20.719 1.00 88.44 72 GLU A CA 1
ATOM 595 C C . GLU A 1 72 ? 15.537 -8.049 -19.219 1.00 88.44 72 GLU A C 1
ATOM 597 O O . GLU A 1 72 ? 14.591 -8.260 -18.459 1.00 88.44 72 GLU A O 1
ATOM 602 N N . GLU A 1 73 ? 16.692 -7.545 -18.786 1.00 88.81 73 GLU A N 1
ATOM 603 C CA . GLU A 1 73 ? 16.907 -7.135 -17.399 1.00 88.81 73 GLU A CA 1
ATOM 604 C C . GLU A 1 73 ? 16.040 -5.926 -17.022 1.00 88.81 73 GLU A C 1
ATOM 606 O O . GLU A 1 73 ? 15.436 -5.912 -15.948 1.00 88.81 73 GLU A O 1
ATOM 611 N N . CYS A 1 74 ? 15.889 -4.959 -17.934 1.00 90.50 74 CYS A N 1
ATOM 612 C CA . CYS A 1 74 ? 14.966 -3.838 -17.767 1.00 90.50 74 CYS A CA 1
ATOM 613 C C . CYS A 1 74 ? 13.519 -4.308 -17.572 1.00 90.50 74 CYS A C 1
ATOM 615 O O . CYS A 1 74 ? 12.853 -3.840 -16.647 1.00 90.50 74 CYS A O 1
ATOM 617 N N . ILE A 1 75 ? 13.054 -5.256 -18.394 1.00 91.00 75 ILE A N 1
ATOM 618 C CA . ILE A 1 75 ? 11.704 -5.822 -18.283 1.00 91.00 75 ILE A CA 1
ATOM 619 C C . ILE A 1 75 ? 11.529 -6.492 -16.919 1.00 91.00 75 ILE A C 1
ATOM 621 O O . ILE A 1 75 ? 10.622 -6.119 -16.183 1.00 91.00 75 ILE A O 1
ATOM 625 N N . LYS A 1 76 ? 12.438 -7.394 -16.529 1.00 89.12 76 LYS A N 1
ATOM 626 C CA . LYS A 1 76 ? 12.373 -8.093 -15.231 1.00 89.12 76 LYS A CA 1
ATOM 627 C C . LYS A 1 76 ? 12.361 -7.132 -14.044 1.00 89.12 76 LYS A C 1
ATOM 629 O O . LYS A 1 76 ? 11.674 -7.377 -13.052 1.00 89.12 76 LYS A O 1
ATOM 634 N N . ARG A 1 77 ? 13.123 -6.037 -14.128 1.00 89.19 77 ARG A N 1
ATOM 635 C CA . ARG A 1 77 ? 13.128 -4.990 -13.104 1.00 89.19 77 ARG A CA 1
ATOM 636 C C . ARG A 1 77 ? 11.760 -4.317 -13.000 1.00 89.19 77 ARG A C 1
ATOM 638 O O . ARG A 1 77 ? 11.245 -4.211 -11.894 1.00 89.19 77 ARG A O 1
ATOM 645 N N . TRP A 1 78 ? 11.160 -3.902 -14.115 1.00 91.94 78 TRP A N 1
ATOM 646 C CA . TRP A 1 78 ? 9.840 -3.261 -14.091 1.00 91.94 78 TRP A CA 1
ATOM 647 C C . TRP A 1 78 ? 8.706 -4.218 -13.725 1.00 91.94 78 TRP A C 1
ATOM 649 O O . TRP A 1 78 ? 7.782 -3.807 -13.035 1.00 91.94 78 TRP A O 1
ATOM 659 N N . GLU A 1 79 ? 8.792 -5.497 -14.090 1.00 90.25 79 GLU A N 1
ATOM 660 C CA . GLU A 1 79 ? 7.866 -6.520 -13.585 1.00 90.25 79 GLU A CA 1
ATOM 661 C C . GLU A 1 79 ? 7.921 -6.603 -12.057 1.00 90.25 79 GLU A C 1
ATOM 663 O O . GLU A 1 79 ? 6.880 -6.621 -11.400 1.00 90.25 79 GLU A O 1
ATOM 668 N N . ARG A 1 80 ? 9.129 -6.593 -11.477 1.00 87.12 80 ARG A N 1
ATOM 669 C CA . ARG A 1 80 ? 9.308 -6.575 -10.021 1.00 87.12 80 ARG A CA 1
ATOM 670 C C . ARG A 1 80 ? 8.735 -5.308 -9.387 1.00 87.12 80 ARG A C 1
ATOM 672 O O . ARG A 1 80 ? 8.070 -5.418 -8.366 1.00 87.12 80 ARG A O 1
ATOM 679 N N . GLU A 1 81 ? 8.966 -4.135 -9.970 1.00 89.62 81 GLU A N 1
ATOM 680 C CA . GLU A 1 81 ? 8.372 -2.884 -9.470 1.00 89.62 81 GLU A CA 1
ATOM 681 C C . GLU A 1 81 ? 6.837 -2.930 -9.537 1.00 89.62 81 GLU A C 1
ATOM 683 O O . GLU A 1 81 ? 6.161 -2.569 -8.573 1.00 89.62 81 GLU A O 1
ATOM 688 N N . ASN A 1 82 ? 6.268 -3.454 -10.627 1.00 92.31 82 ASN A N 1
ATOM 689 C CA . ASN A 1 82 ? 4.817 -3.568 -10.779 1.00 92.31 82 ASN A CA 1
ATOM 690 C C . ASN A 1 82 ? 4.197 -4.522 -9.756 1.00 92.31 82 ASN A C 1
ATOM 692 O O . ASN A 1 82 ? 3.043 -4.338 -9.381 1.00 92.31 82 ASN A O 1
ATOM 696 N N . PHE A 1 83 ? 4.942 -5.501 -9.242 1.00 90.38 83 PHE A N 1
ATOM 697 C CA . PHE A 1 83 ? 4.440 -6.370 -8.175 1.00 90.38 83 PHE A CA 1
ATOM 698 C C . PHE A 1 83 ? 4.188 -5.615 -6.879 1.00 90.38 83 PHE A C 1
ATOM 700 O O . PHE A 1 83 ? 3.240 -5.940 -6.164 1.00 90.38 83 PHE A O 1
ATOM 707 N N . CYS A 1 84 ? 5.003 -4.607 -6.586 1.00 91.62 84 CYS A N 1
ATOM 708 C CA . CYS A 1 84 ? 4.769 -3.742 -5.444 1.00 91.62 84 CYS A CA 1
ATOM 709 C C . CYS A 1 84 ? 3.541 -2.842 -5.701 1.00 91.62 84 CYS A C 1
ATOM 711 O O . CYS A 1 84 ? 2.709 -2.643 -4.816 1.00 91.62 84 CYS A O 1
ATOM 713 N N . TRP A 1 85 ? 3.332 -2.420 -6.954 1.00 95.19 85 TRP A N 1
ATOM 714 C CA . TRP A 1 85 ? 2.161 -1.636 -7.364 1.00 95.19 85 TRP A CA 1
ATOM 715 C C . TRP A 1 85 ? 0.836 -2.385 -7.409 1.00 95.19 85 TRP A C 1
ATOM 717 O O . TRP A 1 85 ? -0.195 -1.746 -7.229 1.00 95.19 85 TRP A O 1
ATOM 727 N N . GLU A 1 86 ? 0.820 -3.711 -7.577 1.00 94.44 86 GLU A N 1
ATOM 728 C CA . GLU A 1 86 ? -0.403 -4.543 -7.582 1.00 94.44 86 GLU A CA 1
ATOM 729 C C . GLU A 1 86 ? -1.305 -4.313 -6.367 1.00 94.44 86 GLU A C 1
ATOM 731 O O . GLU A 1 86 ? -2.517 -4.536 -6.424 1.00 94.44 86 GLU A O 1
ATOM 736 N N . LYS A 1 87 ? -0.710 -3.844 -5.270 1.00 94.94 87 LYS A N 1
ATOM 737 C CA . LYS A 1 87 ? -1.378 -3.454 -4.035 1.00 94.94 87 LYS A CA 1
ATOM 738 C C . LYS A 1 87 ? -2.504 -2.448 -4.257 1.00 94.94 87 LYS A C 1
ATOM 740 O O . LYS A 1 87 ? -3.579 -2.595 -3.681 1.00 94.94 87 LYS A O 1
ATOM 745 N N . PHE A 1 88 ? -2.268 -1.439 -5.086 1.00 96.12 88 PHE A N 1
ATOM 746 C CA . PHE A 1 88 ? -3.142 -0.274 -5.205 1.00 96.12 88 PHE A CA 1
ATOM 747 C C . PHE A 1 88 ? -4.389 -0.538 -6.057 1.00 96.12 88 PHE A C 1
ATOM 749 O O . PHE A 1 88 ? -5.484 -0.321 -5.539 1.00 96.12 88 PHE A O 1
ATOM 756 N N . PRO A 1 89 ? -4.305 -1.085 -7.287 1.00 95.12 89 PRO A N 1
ATOM 757 C CA . PRO A 1 89 ? -5.506 -1.486 -8.009 1.00 95.12 89 PRO A CA 1
ATOM 758 C C . PRO A 1 89 ? -6.262 -2.584 -7.251 1.00 95.12 89 PRO A C 1
ATOM 760 O O . PRO A 1 89 ? -7.487 -2.580 -7.253 1.00 95.12 89 PRO A O 1
ATOM 763 N N . PHE A 1 90 ? -5.571 -3.469 -6.514 1.00 95.25 90 PHE A N 1
ATOM 764 C CA . PHE A 1 90 ? -6.256 -4.414 -5.631 1.00 95.25 90 PHE A CA 1
ATOM 765 C C . PHE A 1 90 ? -7.070 -3.699 -4.550 1.00 95.25 90 PHE A C 1
ATOM 767 O O . PHE A 1 90 ? -8.233 -4.040 -4.372 1.00 95.25 90 PHE A O 1
ATOM 774 N N . PHE A 1 91 ? -6.498 -2.706 -3.858 1.00 94.06 91 PHE A N 1
ATOM 775 C CA . PHE A 1 91 ? -7.218 -1.858 -2.900 1.00 94.06 91 PHE A CA 1
ATOM 776 C C . PHE A 1 91 ? -8.454 -1.214 -3.523 1.00 94.06 91 PHE A C 1
ATOM 778 O O . PHE A 1 91 ? -9.545 -1.318 -2.960 1.00 94.06 91 PHE A O 1
ATOM 785 N N . VAL A 1 92 ? -8.275 -0.575 -4.680 1.00 95.75 92 VAL A N 1
ATOM 786 C CA . VAL A 1 92 ? -9.335 0.136 -5.397 1.00 95.75 92 VAL A CA 1
ATOM 787 C C . VAL A 1 92 ? -10.491 -0.801 -5.744 1.00 95.75 92 VAL A C 1
ATOM 789 O O . VAL A 1 92 ? -11.639 -0.443 -5.483 1.00 95.75 92 VAL A O 1
ATOM 792 N N . ASP A 1 93 ? -10.207 -2.014 -6.235 1.00 95.56 93 ASP A N 1
ATOM 793 C CA . ASP A 1 93 ? -11.238 -3.008 -6.571 1.00 95.56 93 ASP A CA 1
ATOM 794 C C . ASP A 1 93 ? -12.201 -3.255 -5.396 1.00 95.56 93 ASP A C 1
ATOM 796 O O . ASP A 1 93 ? -13.398 -3.446 -5.602 1.00 95.56 93 ASP A O 1
ATOM 800 N N . TYR A 1 94 ? -11.693 -3.244 -4.156 1.00 96.75 94 TYR A N 1
ATOM 801 C CA . TYR A 1 94 ? -12.493 -3.497 -2.953 1.00 96.75 94 TYR A CA 1
ATOM 802 C C . TYR A 1 94 ? -13.047 -2.238 -2.292 1.00 96.75 94 TYR A C 1
ATOM 804 O O . TYR A 1 94 ? -14.125 -2.315 -1.696 1.00 96.75 94 TYR A O 1
ATOM 812 N N . LEU A 1 95 ? -12.364 -1.099 -2.417 1.00 95.75 95 LEU A N 1
ATOM 813 C CA . LEU A 1 95 ? -12.905 0.211 -2.049 1.00 95.75 95 LEU A CA 1
ATOM 814 C C . LEU A 1 95 ? -14.203 0.481 -2.826 1.00 95.75 95 LEU A C 1
ATOM 816 O O . LEU A 1 95 ? -15.234 0.752 -2.218 1.00 95.75 95 LEU A O 1
ATOM 820 N N . LEU A 1 96 ? -14.183 0.252 -4.142 1.00 95.19 96 LEU A N 1
ATOM 821 C CA . LEU A 1 96 ? -15.324 0.461 -5.042 1.00 95.19 96 LEU A CA 1
ATOM 822 C C . LEU A 1 96 ? -16.335 -0.700 -5.063 1.00 95.19 96 LEU A C 1
ATOM 824 O O . LEU A 1 96 ? -17.332 -0.645 -5.784 1.00 95.19 96 LEU A O 1
ATOM 828 N N . SER A 1 97 ? -16.086 -1.770 -4.306 1.00 95.81 97 SER A N 1
ATOM 829 C CA . SER A 1 97 ? -16.902 -2.984 -4.368 1.00 95.81 97 SER A CA 1
ATOM 830 C C . SER A 1 97 ? -18.284 -2.822 -3.726 1.00 95.81 97 SER A C 1
ATOM 832 O O . SER A 1 97 ? -18.456 -2.169 -2.692 1.00 95.81 97 SER A O 1
ATOM 834 N N . GLU A 1 98 ? -19.286 -3.510 -4.281 1.00 95.38 98 GLU A N 1
ATOM 835 C CA . GLU A 1 98 ? -20.658 -3.513 -3.750 1.00 95.38 98 GLU A CA 1
ATOM 836 C C . GLU A 1 98 ? -20.764 -4.129 -2.345 1.00 95.38 98 GLU A C 1
ATOM 838 O O . GLU A 1 98 ? -21.729 -3.878 -1.624 1.00 95.38 98 GLU A O 1
ATOM 843 N N . GLN A 1 99 ? -19.760 -4.905 -1.926 1.00 95.12 99 GLN A N 1
ATOM 844 C CA . GLN A 1 99 ? -19.679 -5.490 -0.589 1.00 95.12 99 GLN A CA 1
ATOM 845 C C . GLN A 1 99 ? -19.484 -4.436 0.510 1.00 95.12 99 GLN A C 1
ATOM 847 O O . GLN A 1 99 ? -19.752 -4.743 1.672 1.00 95.12 99 GLN A O 1
ATOM 852 N N . ARG A 1 100 ? -19.040 -3.214 0.167 1.00 93.81 100 ARG A N 1
ATOM 853 C CA . ARG A 1 100 ? -18.955 -2.051 1.074 1.00 93.81 100 ARG A CA 1
ATOM 854 C C . ARG A 1 100 ? -18.278 -2.364 2.411 1.00 93.81 100 ARG A C 1
ATOM 856 O O . ARG A 1 100 ? -18.782 -2.033 3.486 1.00 93.81 100 ARG A O 1
ATOM 863 N N . PHE A 1 101 ? -17.117 -3.014 2.358 1.00 97.75 101 PHE A N 1
ATOM 864 C CA . PHE A 1 101 ? -16.283 -3.187 3.547 1.00 97.75 101 PHE A CA 1
ATOM 865 C C . PHE A 1 101 ? -15.949 -1.816 4.144 1.00 97.75 101 PHE A C 1
ATOM 867 O O . PHE A 1 101 ? -15.619 -0.904 3.400 1.00 97.75 101 PHE A O 1
ATOM 874 N N . THR A 1 102 ? -16.019 -1.663 5.470 1.00 97.88 102 THR A N 1
ATOM 875 C CA . THR A 1 102 ? -15.751 -0.366 6.125 1.00 97.88 102 THR A CA 1
ATOM 876 C C . THR A 1 102 ? -14.267 -0.028 6.174 1.00 97.88 102 THR A C 1
ATOM 878 O O . THR A 1 102 ? -13.900 1.139 6.102 1.00 97.88 102 THR A O 1
ATOM 881 N N . HIS A 1 103 ? -13.425 -1.053 6.310 1.00 98.56 103 HIS A N 1
ATOM 882 C CA . HIS A 1 103 ? -11.976 -0.932 6.321 1.00 98.56 103 HIS A CA 1
ATOM 883 C C . HIS A 1 103 ? -11.337 -2.084 5.551 1.00 98.56 103 HIS A C 1
ATOM 885 O O . HIS A 1 103 ? -11.768 -3.244 5.654 1.00 98.56 103 HIS A O 1
ATOM 891 N N . MET A 1 104 ? -10.265 -1.774 4.839 1.00 98.25 104 MET A N 1
ATOM 892 C CA . MET A 1 104 ? -9.441 -2.704 4.083 1.00 98.25 104 MET A CA 1
ATOM 893 C C . MET A 1 104 ? -8.028 -2.616 4.630 1.00 98.25 104 MET A C 1
ATOM 895 O O . MET A 1 104 ? -7.488 -1.525 4.740 1.00 98.25 104 MET A O 1
ATOM 899 N N . VAL A 1 105 ? -7.431 -3.750 4.978 1.00 98.12 105 VAL A N 1
ATOM 900 C CA . VAL A 1 105 ? -6.010 -3.828 5.305 1.00 98.12 105 VAL A CA 1
ATOM 901 C C . VAL A 1 105 ? -5.322 -4.672 4.259 1.00 98.12 105 VAL A C 1
ATOM 903 O O . VAL A 1 105 ? -5.765 -5.782 3.964 1.00 98.12 105 VAL A O 1
ATOM 906 N N . LEU A 1 106 ? -4.239 -4.150 3.719 1.00 97.25 106 LEU A N 1
ATOM 907 C CA . LEU A 1 106 ? -3.326 -4.869 2.867 1.00 97.25 106 LEU A CA 1
ATOM 908 C C . LEU A 1 106 ? -2.141 -5.338 3.686 1.00 97.25 106 LEU A C 1
ATOM 910 O O . LEU A 1 106 ? -1.557 -4.569 4.446 1.00 97.25 106 LEU A O 1
ATOM 914 N N . LEU A 1 107 ? -1.822 -6.612 3.510 1.00 96.06 107 LEU A N 1
ATOM 915 C CA . LEU A 1 107 ? -0.681 -7.274 4.107 1.00 96.06 107 LEU A CA 1
ATOM 916 C C . LEU A 1 107 ? 0.198 -7.837 2.994 1.00 96.06 107 LEU A C 1
ATOM 918 O O . LEU A 1 107 ? -0.307 -8.509 2.085 1.00 96.06 107 LEU A O 1
ATOM 922 N N . ASP A 1 108 ? 1.504 -7.626 3.103 1.00 93.12 108 ASP A N 1
ATOM 923 C CA . ASP A 1 108 ? 2.468 -8.367 2.295 1.00 93.12 108 ASP A CA 1
ATOM 924 C C . ASP A 1 108 ? 2.407 -9.869 2.604 1.00 93.12 108 ASP A C 1
ATOM 926 O O . ASP A 1 108 ? 1.874 -10.329 3.624 1.00 93.12 108 ASP A O 1
ATOM 930 N N . ALA A 1 109 ? 2.927 -10.681 1.686 1.00 91.50 109 ALA A N 1
ATOM 931 C CA . ALA A 1 109 ? 2.938 -12.134 1.836 1.00 91.50 109 ALA A CA 1
ATOM 932 C C . ALA A 1 109 ? 3.746 -12.613 3.057 1.00 91.50 109 ALA A C 1
ATOM 934 O O . ALA A 1 109 ? 3.520 -13.728 3.534 1.00 91.50 109 ALA A O 1
ATOM 935 N N . ASP A 1 110 ? 4.665 -11.794 3.561 1.00 90.12 110 ASP A N 1
ATOM 936 C CA . ASP A 1 110 ? 5.489 -12.044 4.742 1.00 90.12 110 ASP A CA 1
ATOM 937 C C . ASP A 1 110 ? 4.979 -11.350 6.025 1.00 90.12 110 ASP A C 1
ATOM 939 O O . ASP A 1 110 ? 5.551 -11.552 7.098 1.00 90.12 110 ASP A O 1
ATOM 943 N N . ALA A 1 111 ? 3.852 -10.631 5.970 1.00 92.19 111 ALA A N 1
ATOM 944 C CA . ALA A 1 111 ? 3.217 -10.020 7.138 1.00 92.19 111 ALA A CA 1
ATOM 945 C C . ALA A 1 111 ? 2.207 -10.969 7.820 1.00 92.19 111 ALA A C 1
ATOM 947 O O . ALA A 1 111 ? 1.301 -11.526 7.184 1.00 92.19 111 ALA A O 1
ATOM 948 N N . ALA A 1 112 ? 2.330 -11.139 9.144 1.00 93.44 112 ALA A N 1
ATOM 949 C CA . ALA A 1 112 ? 1.544 -12.101 9.924 1.00 93.44 112 ALA A CA 1
ATOM 950 C C . ALA A 1 112 ? 0.919 -11.519 11.205 1.00 93.44 112 ALA A C 1
ATOM 952 O O . ALA A 1 112 ? 1.583 -10.893 12.029 1.00 93.44 112 ALA A O 1
ATOM 953 N N . LEU A 1 113 ? -0.357 -11.833 11.441 1.00 94.12 113 LEU A N 1
ATOM 954 C CA . LEU A 1 113 ? -1.128 -11.427 12.621 1.00 94.12 113 LEU A CA 1
ATOM 955 C C . LEU A 1 113 ? -0.989 -12.453 13.759 1.00 94.12 113 LEU A C 1
ATOM 957 O O . LEU A 1 113 ? -1.901 -13.231 14.040 1.00 94.12 113 LEU A O 1
ATOM 961 N N . VAL A 1 114 ? 0.163 -12.460 14.431 1.00 89.75 114 VAL A N 1
ATOM 962 C CA . VAL A 1 114 ? 0.566 -13.542 15.357 1.00 89.75 114 VAL A CA 1
ATOM 963 C C . VAL A 1 114 ? -0.124 -13.533 16.731 1.00 89.75 114 VAL A C 1
ATOM 965 O O . VAL A 1 114 ? -0.195 -14.563 17.402 1.00 89.75 114 VAL A O 1
ATOM 968 N N . ARG A 1 115 ? -0.677 -12.398 17.184 1.00 89.62 115 ARG A N 1
ATOM 969 C CA . ARG A 1 115 ? -1.417 -12.317 18.461 1.00 89.62 115 ARG A CA 1
ATOM 970 C C . ARG A 1 115 ? -2.883 -12.689 18.272 1.00 89.62 115 ARG A C 1
ATOM 972 O O . ARG A 1 115 ? -3.764 -11.835 18.253 1.00 89.62 115 ARG A O 1
ATOM 979 N N . HIS A 1 116 ? -3.162 -13.984 18.170 1.00 89.50 116 HIS A N 1
ATOM 980 C CA . HIS A 1 116 ? -4.497 -14.479 17.817 1.00 89.50 116 HIS A CA 1
ATOM 981 C C . HIS A 1 116 ? -5.615 -14.043 18.780 1.00 89.50 116 HIS A C 1
ATOM 983 O O . HIS A 1 116 ? -6.777 -14.020 18.395 1.00 89.50 116 HIS A O 1
ATOM 989 N N . ASN A 1 117 ? -5.329 -13.752 20.050 1.00 92.00 117 ASN A N 1
ATOM 990 C CA . ASN A 1 117 ? -6.338 -13.322 21.028 1.00 92.00 117 ASN A CA 1
ATOM 991 C C . ASN A 1 117 ? -6.666 -11.825 20.991 1.00 92.00 117 ASN A C 1
ATOM 993 O O . ASN A 1 117 ? -7.602 -11.418 21.668 1.00 92.00 117 ASN A O 1
ATOM 997 N N . VAL A 1 118 ? -5.947 -11.029 20.203 1.00 93.69 118 VAL A N 1
ATOM 998 C CA . VAL A 1 118 ? -6.172 -9.586 20.089 1.00 93.69 118 VAL A CA 1
ATOM 999 C C . VAL A 1 118 ? -6.715 -9.277 18.702 1.00 93.69 118 VAL A C 1
ATOM 1001 O O . VAL A 1 118 ? -6.104 -9.660 17.705 1.00 93.69 118 VAL A O 1
ATOM 1004 N N . ASN A 1 119 ? -7.841 -8.565 18.628 1.00 96.56 119 ASN A N 1
ATOM 1005 C CA . ASN A 1 119 ? -8.354 -8.024 17.370 1.00 96.56 119 ASN A CA 1
ATOM 1006 C C . ASN A 1 119 ? -7.581 -6.749 16.997 1.00 96.56 119 ASN A C 1
ATOM 1008 O O . ASN A 1 119 ? -8.106 -5.644 17.103 1.00 96.56 119 ASN A O 1
ATOM 1012 N N . ILE A 1 120 ? -6.308 -6.898 16.619 1.00 95.44 120 ILE A N 1
ATOM 1013 C CA . ILE A 1 120 ? -5.432 -5.750 16.342 1.00 95.44 120 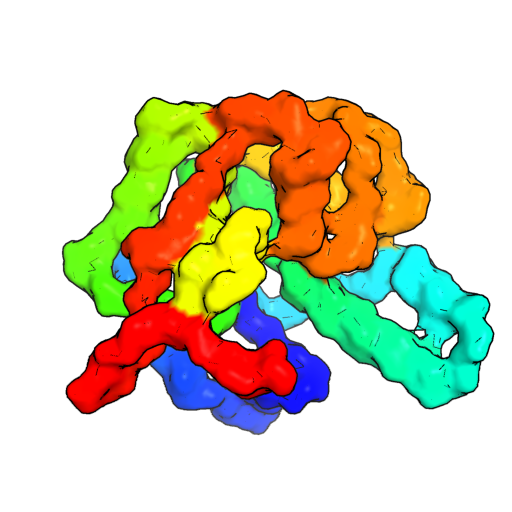ILE A CA 1
ATOM 1014 C C . ILE A 1 120 ? -5.984 -4.864 15.220 1.00 95.44 120 ILE A C 1
ATOM 1016 O O . ILE A 1 120 ? -5.966 -3.648 15.348 1.00 95.44 120 ILE A O 1
ATOM 1020 N N . LEU A 1 121 ? -6.562 -5.463 14.174 1.00 97.44 121 LEU A N 1
ATOM 1021 C CA . LEU A 1 121 ? -7.158 -4.724 13.060 1.00 97.44 121 LEU A CA 1
ATOM 1022 C C . LEU A 1 121 ? -8.410 -3.949 13.483 1.00 97.44 121 LEU A C 1
ATOM 1024 O O . LEU A 1 121 ? -8.616 -2.830 13.031 1.00 97.44 121 LEU A O 1
ATOM 1028 N N . GLY A 1 122 ? -9.227 -4.518 14.375 1.00 98.00 122 GLY A N 1
ATOM 1029 C CA . GLY A 1 122 ? -10.342 -3.791 14.983 1.00 98.00 122 GLY A CA 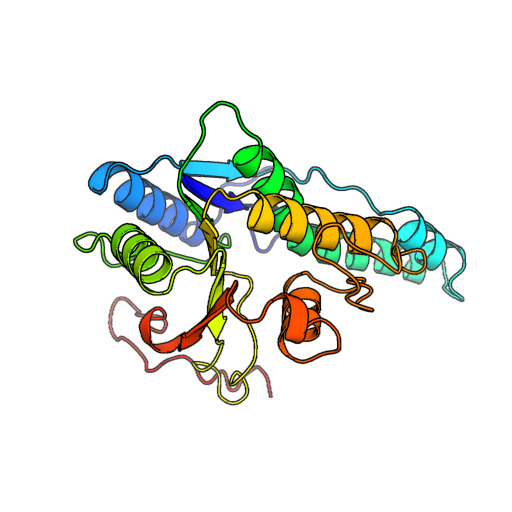1
ATOM 1030 C C . GLY A 1 122 ? -9.867 -2.608 15.828 1.00 98.00 122 GLY A C 1
ATOM 1031 O O . GLY A 1 122 ? -10.453 -1.538 15.746 1.00 98.00 122 GLY A O 1
ATOM 1032 N N . GLY A 1 123 ? -8.774 -2.778 16.579 1.00 97.31 123 GLY A N 1
ATOM 1033 C CA . GLY A 1 123 ? -8.148 -1.690 17.335 1.00 97.31 123 GLY A CA 1
ATOM 1034 C C . GLY A 1 123 ? -7.650 -0.553 16.439 1.00 97.31 123 GLY A C 1
ATOM 1035 O O . GLY A 1 123 ? -7.961 0.603 16.705 1.00 97.31 123 GLY A O 1
ATOM 1036 N N . ILE A 1 124 ? -6.956 -0.885 15.344 1.00 97.75 124 ILE A N 1
ATOM 1037 C CA . ILE A 1 124 ? -6.501 0.105 14.354 1.00 97.75 124 ILE A CA 1
ATOM 1038 C C . ILE A 1 124 ? -7.701 0.815 13.710 1.00 97.75 124 ILE A 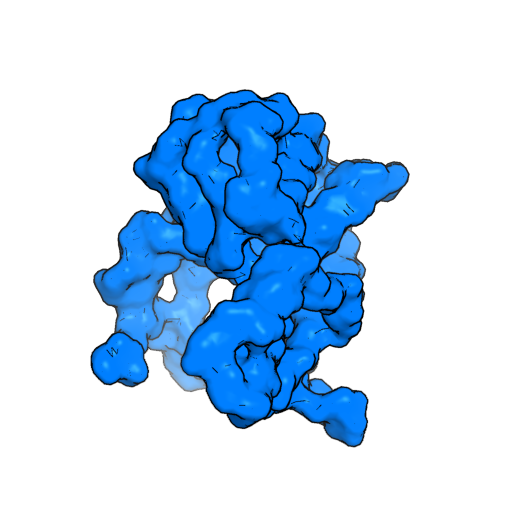C 1
ATOM 1040 O O . ILE A 1 124 ? -7.693 2.036 13.605 1.00 97.75 124 ILE A O 1
ATOM 1044 N N . ALA A 1 125 ? -8.762 0.091 13.337 1.00 98.44 125 ALA A N 1
ATOM 1045 C CA . ALA A 1 125 ? -9.976 0.702 12.785 1.00 98.44 125 ALA A CA 1
ATOM 1046 C C . ALA A 1 125 ? -10.618 1.712 13.755 1.00 98.44 125 ALA A C 1
ATOM 1048 O O . ALA A 1 125 ? -10.993 2.808 13.345 1.00 98.44 125 ALA A O 1
ATOM 1049 N N . THR A 1 126 ? -10.715 1.372 15.045 1.00 98.25 126 THR A N 1
ATOM 1050 C CA . THR A 1 126 ? -11.204 2.301 16.076 1.00 98.25 126 THR A CA 1
ATOM 1051 C C . THR A 1 126 ? -10.314 3.536 16.173 1.00 98.25 126 THR A C 1
ATOM 1053 O O . THR A 1 126 ? -10.826 4.651 16.142 1.00 98.25 126 THR A O 1
ATOM 1056 N N . GLN A 1 127 ? -8.993 3.357 16.205 1.00 97.38 127 GLN A N 1
ATOM 1057 C CA . GLN A 1 127 ? -8.043 4.469 16.233 1.00 97.38 127 GLN A CA 1
ATOM 1058 C C . GLN A 1 127 ? -8.194 5.384 15.009 1.00 97.38 127 GLN A C 1
ATOM 1060 O O . GLN A 1 127 ? -8.214 6.604 15.155 1.00 97.38 127 GLN A O 1
ATOM 1065 N N . MET A 1 128 ? -8.353 4.820 13.807 1.00 98.31 128 MET A N 1
ATOM 1066 C CA . MET A 1 128 ? -8.595 5.602 12.589 1.00 98.31 128 MET A CA 1
ATOM 1067 C C . MET A 1 128 ? -9.885 6.423 12.684 1.00 98.31 128 MET A C 1
ATOM 1069 O O . MET A 1 128 ? -9.913 7.584 12.278 1.00 98.31 128 MET A O 1
ATOM 1073 N N . GLN A 1 129 ? -10.946 5.836 13.244 1.00 97.94 129 GLN A N 1
ATOM 1074 C CA . GLN A 1 129 ? -12.223 6.513 13.463 1.00 97.94 129 GLN A CA 1
ATOM 1075 C C . GLN A 1 129 ? -12.086 7.670 14.463 1.00 97.94 129 GLN A C 1
ATOM 1077 O O . GLN A 1 129 ? -12.600 8.756 14.206 1.00 97.94 129 GLN A O 1
ATOM 1082 N N . GLU A 1 130 ? -11.385 7.450 15.576 1.00 97.88 130 GLU A N 1
ATOM 1083 C CA . GLU A 1 130 ? -11.151 8.448 16.629 1.00 97.88 130 GLU A CA 1
ATOM 1084 C C . GLU A 1 130 ? -10.289 9.616 16.140 1.00 97.88 130 GLU A C 1
ATOM 1086 O O . GLU A 1 130 ? -10.593 10.773 16.423 1.00 97.88 130 GLU A O 1
ATOM 1091 N N . GLN A 1 131 ? -9.242 9.325 15.366 1.00 97.75 131 GLN A N 1
ATOM 1092 C CA . GLN A 1 131 ? -8.383 10.339 14.749 1.00 97.75 131 GLN A CA 1
ATOM 1093 C C . GLN A 1 131 ? -9.019 10.983 13.503 1.00 97.75 131 GLN A C 1
ATOM 1095 O O . GLN A 1 131 ? -8.483 11.952 12.970 1.00 97.75 131 GLN A O 1
ATOM 1100 N N . ASN A 1 132 ? -10.154 10.450 13.041 1.00 97.88 132 ASN A N 1
ATOM 1101 C CA . ASN A 1 132 ? -10.836 10.819 11.804 1.00 97.88 132 ASN A CA 1
ATOM 1102 C C . ASN A 1 132 ? -9.924 10.821 10.561 1.00 97.88 132 ASN A C 1
ATOM 1104 O O . ASN A 1 132 ? -9.993 11.723 9.729 1.00 97.88 132 ASN A O 1
ATOM 1108 N N . VAL A 1 133 ? -9.098 9.786 10.422 1.00 98.56 133 VAL A N 1
ATOM 1109 C CA . VAL A 1 133 ? -8.221 9.592 9.260 1.00 98.56 133 VAL A CA 1
ATOM 1110 C C . VAL A 1 133 ? -8.793 8.548 8.303 1.00 98.56 133 VAL A C 1
ATOM 1112 O O . VAL A 1 133 ? -9.576 7.675 8.681 1.00 98.56 133 VAL A O 1
ATOM 1115 N N . ASP A 1 134 ? -8.380 8.621 7.045 1.00 98.44 134 ASP A N 1
ATOM 1116 C CA . ASP A 1 134 ? -8.797 7.718 5.976 1.00 98.44 134 ASP A CA 1
ATOM 1117 C C . ASP A 1 134 ? -7.796 6.596 5.725 1.00 98.44 134 ASP A C 1
ATOM 1119 O O . ASP A 1 134 ? -8.194 5.503 5.328 1.00 98.44 134 ASP A O 1
ATOM 1123 N N . VAL A 1 135 ? -6.508 6.831 5.976 1.00 98.44 135 VAL A N 1
ATOM 1124 C CA . VAL A 1 135 ? -5.448 5.839 5.767 1.00 98.44 135 VAL A CA 1
ATOM 1125 C C . VAL A 1 135 ? -4.539 5.769 6.983 1.00 98.44 135 VAL A C 1
ATOM 1127 O O . VAL A 1 135 ? -4.190 6.776 7.589 1.00 98.44 135 VAL A O 1
ATOM 1130 N N . PHE A 1 136 ? -4.156 4.554 7.335 1.00 98.12 136 PHE A N 1
ATOM 1131 C CA . PHE A 1 136 ? -3.235 4.226 8.400 1.00 98.12 136 PHE A CA 1
ATOM 1132 C C . PHE A 1 136 ? -1.997 3.568 7.803 1.00 98.12 136 PHE A C 1
ATOM 1134 O O . PHE A 1 136 ? -2.085 2.572 7.074 1.00 98.12 136 PHE A O 1
ATOM 1141 N N . LEU A 1 137 ? -0.849 4.140 8.139 1.00 97.00 137 LEU A N 1
ATOM 1142 C CA . LEU A 1 137 ? 0.475 3.720 7.711 1.00 97.00 137 LEU A CA 1
ATOM 1143 C C . LEU A 1 137 ? 1.349 3.474 8.939 1.00 97.00 137 LEU A C 1
ATOM 1145 O O . LEU A 1 137 ? 1.129 4.044 10.010 1.00 97.00 137 LEU A O 1
ATOM 1149 N N . THR A 1 138 ? 2.379 2.653 8.763 1.00 94.25 138 THR A N 1
ATOM 1150 C CA . THR A 1 138 ? 3.366 2.377 9.812 1.00 94.25 138 THR A CA 1
ATOM 1151 C C . THR A 1 138 ? 4.759 2.797 9.374 1.00 94.25 138 THR A C 1
ATOM 1153 O O . THR A 1 138 ? 5.079 2.759 8.189 1.00 94.25 138 THR A O 1
ATOM 1156 N N . ASN A 1 139 ? 5.571 3.231 10.331 1.00 92.06 139 ASN A N 1
ATOM 1157 C CA . ASN A 1 139 ? 6.967 3.623 10.151 1.00 92.06 139 ASN A CA 1
ATOM 1158 C C . ASN A 1 139 ? 7.878 2.394 10.220 1.00 92.06 139 ASN A C 1
ATOM 1160 O O . ASN A 1 139 ? 7.639 1.532 11.049 1.00 92.06 139 ASN A O 1
ATOM 1164 N N . GLU A 1 140 ? 8.959 2.320 9.453 1.00 90.69 140 GLU A N 1
ATOM 1165 C CA . GLU A 1 140 ? 9.965 1.254 9.556 1.00 90.69 140 GLU A CA 1
ATOM 1166 C C . GLU A 1 140 ? 10.962 1.485 10.705 1.00 90.69 140 GLU A C 1
ATOM 1168 O O . GLU A 1 140 ? 12.090 1.004 10.656 1.00 90.69 140 GLU A O 1
ATOM 1173 N N . ASP A 1 141 ? 10.575 2.204 11.760 1.00 88.75 141 ASP A N 1
ATOM 1174 C CA . ASP A 1 141 ? 11.437 2.619 12.879 1.00 88.75 141 ASP A CA 1
ATOM 1175 C C . ASP A 1 141 ? 12.018 1.465 13.716 1.00 88.75 141 ASP A C 1
ATOM 1177 O O . ASP A 1 141 ? 12.879 1.685 14.567 1.00 88.75 141 ASP A O 1
ATOM 1181 N N . TRP A 1 142 ? 11.620 0.226 13.427 1.00 82.94 142 TRP A N 1
ATOM 1182 C CA . TRP A 1 142 ? 12.288 -0.987 13.894 1.00 82.94 142 TRP A CA 1
ATOM 1183 C C . TRP A 1 142 ? 13.634 -1.264 13.196 1.00 82.94 142 TRP A C 1
ATOM 1185 O O . TRP A 1 142 ? 14.413 -2.082 13.682 1.00 82.94 142 TRP A O 1
ATOM 1195 N N . LEU A 1 143 ? 13.915 -0.624 12.057 1.00 81.94 143 LEU A N 1
ATOM 1196 C CA . LEU A 1 143 ? 15.206 -0.670 11.368 1.00 81.94 143 LEU A CA 1
ATOM 1197 C C . LEU A 1 143 ? 16.098 0.481 11.849 1.00 81.94 143 LEU A C 1
ATOM 1199 O O . LEU A 1 143 ? 15.637 1.606 12.036 1.00 81.94 143 LEU A O 1
ATOM 1203 N N . LYS A 1 144 ? 17.414 0.239 11.928 1.00 78.12 144 LYS A N 1
ATOM 1204 C CA . LYS A 1 144 ? 18.424 1.228 12.368 1.00 78.12 144 LYS A CA 1
ATOM 1205 C C . LYS A 1 144 ? 18.308 2.586 11.655 1.00 78.12 144 LYS A C 1
ATOM 1207 O O . LYS A 1 144 ? 18.436 3.621 12.296 1.00 78.12 144 LYS A O 1
ATOM 1212 N N . ASN A 1 145 ? 18.034 2.566 10.349 1.00 83.50 145 ASN A N 1
ATOM 1213 C CA . ASN A 1 145 ? 17.860 3.755 9.503 1.00 83.50 145 ASN A CA 1
ATOM 1214 C C . ASN A 1 145 ? 16.439 3.826 8.909 1.00 83.50 14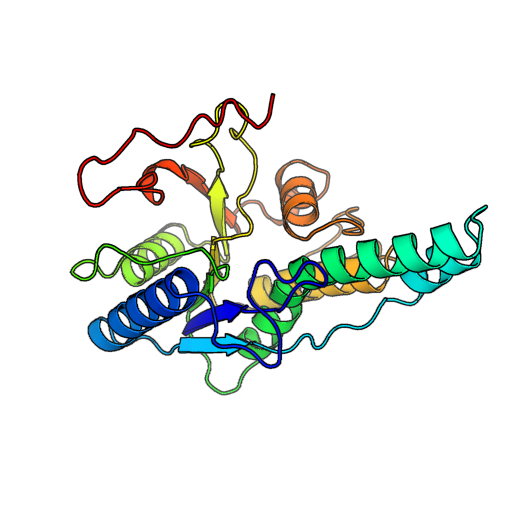5 ASN A C 1
ATOM 1216 O O . ASN A 1 145 ? 16.247 4.318 7.799 1.00 83.50 145 ASN A O 1
ATOM 1220 N N . GLY A 1 146 ? 15.460 3.245 9.606 1.00 84.81 146 GLY A N 1
ATOM 1221 C CA . GLY A 1 146 ? 14.078 3.137 9.142 1.00 84.81 146 GLY A CA 1
ATOM 1222 C C . GLY A 1 146 ? 13.168 4.283 9.558 1.00 84.81 146 GLY A C 1
ATOM 1223 O O . GLY A 1 146 ? 12.062 4.395 9.045 1.00 84.81 146 GLY A O 1
ATOM 1224 N N . LYS A 1 147 ? 13.620 5.144 10.476 1.00 87.25 147 LYS A N 1
ATOM 1225 C CA . LYS A 1 147 ? 12.824 6.271 10.962 1.00 87.25 147 LYS A CA 1
ATOM 1226 C C . LYS A 1 147 ? 12.380 7.149 9.786 1.00 87.25 147 LYS A C 1
ATOM 1228 O O . LYS A 1 147 ? 13.209 7.528 8.968 1.00 87.25 147 LYS A O 1
ATOM 1233 N N . GLU A 1 148 ? 11.088 7.476 9.757 1.00 88.56 148 GLU A N 1
ATOM 1234 C CA . GLU A 1 148 ? 10.438 8.292 8.710 1.00 88.56 148 GLU A CA 1
ATOM 1235 C C . GLU A 1 148 ? 10.278 7.568 7.371 1.00 88.56 148 GLU A C 1
ATOM 1237 O O . GLU A 1 148 ? 9.838 8.167 6.397 1.00 88.56 148 GLU A O 1
ATOM 1242 N N . ARG A 1 149 ? 10.559 6.264 7.308 1.00 92.44 149 ARG A N 1
ATOM 1243 C CA . ARG A 1 149 ? 10.210 5.455 6.142 1.00 92.44 149 ARG A CA 1
ATOM 1244 C C . ARG A 1 149 ? 8.858 4.817 6.374 1.00 92.44 149 ARG A C 1
ATOM 1246 O O . ARG A 1 149 ? 8.667 4.100 7.350 1.00 92.44 149 ARG A O 1
ATOM 1253 N N . ILE A 1 150 ? 7.919 5.059 5.472 1.00 94.75 150 ILE A N 1
ATOM 1254 C CA . ILE A 1 150 ? 6.662 4.310 5.435 1.00 94.75 150 ILE A CA 1
ATOM 1255 C C . ILE A 1 150 ? 6.961 2.845 5.129 1.00 94.75 150 ILE A C 1
ATOM 1257 O O . ILE A 1 150 ? 7.757 2.562 4.242 1.00 94.75 150 ILE A O 1
ATOM 1261 N N . ASN A 1 151 ? 6.303 1.929 5.834 1.00 93.56 151 ASN A N 1
ATOM 1262 C CA . ASN A 1 151 ? 6.261 0.514 5.508 1.00 93.56 151 ASN A CA 1
ATOM 1263 C C . ASN A 1 151 ? 5.071 0.227 4.584 1.00 93.56 151 ASN A C 1
ATOM 1265 O O . ASN A 1 151 ? 3.915 0.378 4.983 1.00 93.56 151 ASN A O 1
ATOM 1269 N N . GLY A 1 152 ? 5.346 -0.225 3.362 1.00 93.31 152 GLY A N 1
ATOM 1270 C CA . GLY A 1 152 ? 4.308 -0.614 2.402 1.00 93.31 152 GLY A CA 1
ATOM 1271 C C . GLY A 1 152 ? 3.701 -2.000 2.650 1.00 93.31 152 GLY A C 1
ATOM 1272 O O . GLY A 1 152 ? 2.772 -2.388 1.941 1.00 93.31 152 GLY A O 1
ATOM 1273 N N . GLY A 1 153 ? 4.221 -2.765 3.613 1.00 92.44 153 GLY A N 1
ATOM 1274 C CA . GLY A 1 153 ? 3.791 -4.136 3.899 1.00 92.44 153 GLY A CA 1
ATOM 1275 C C . GLY A 1 153 ? 2.577 -4.251 4.811 1.00 92.44 153 GLY A C 1
ATOM 1276 O O . GLY A 1 153 ? 1.951 -5.312 4.859 1.00 92.44 153 GLY A O 1
ATOM 1277 N N . VAL A 1 154 ? 2.206 -3.162 5.489 1.00 94.44 154 VAL A N 1
ATOM 1278 C CA . VAL A 1 154 ? 0.921 -3.015 6.177 1.00 94.44 154 VAL A CA 1
ATOM 1279 C C . VAL A 1 154 ? 0.348 -1.637 5.875 1.00 94.44 154 VAL A C 1
ATOM 1281 O O . VAL A 1 154 ? 0.841 -0.623 6.363 1.00 94.44 154 VAL A O 1
ATOM 1284 N N . ILE A 1 155 ? -0.735 -1.612 5.104 1.00 97.44 155 ILE A N 1
ATOM 1285 C CA . ILE A 1 155 ? -1.487 -0.396 4.783 1.00 97.44 155 ILE A CA 1
ATOM 1286 C C . ILE A 1 155 ? -2.938 -0.666 5.150 1.00 97.44 155 ILE A C 1
ATOM 1288 O O . ILE A 1 155 ? -3.478 -1.697 4.756 1.00 97.44 155 ILE A O 1
ATOM 1292 N N . MET A 1 156 ? -3.591 0.226 5.889 1.00 98.44 156 MET A N 1
ATOM 1293 C CA . MET A 1 156 ? -5.019 0.100 6.181 1.00 98.44 156 MET A CA 1
ATOM 1294 C C . MET A 1 156 ? -5.763 1.354 5.740 1.00 98.44 156 MET A C 1
ATOM 1296 O O . MET A 1 156 ? -5.302 2.463 5.965 1.00 98.44 156 MET A O 1
ATOM 1300 N N . ALA A 1 157 ? -6.907 1.179 5.093 1.00 98.44 157 ALA A N 1
ATOM 1301 C CA . ALA A 1 157 ? -7.727 2.256 4.566 1.00 98.44 157 ALA A CA 1
ATOM 1302 C C . ALA A 1 157 ? -9.167 2.106 5.048 1.00 98.44 157 ALA A C 1
ATOM 1304 O O . ALA A 1 157 ? -9.722 1.003 5.040 1.00 98.44 157 ALA A O 1
ATOM 1305 N N . ARG A 1 158 ? -9.778 3.218 5.440 1.00 98.38 158 ARG A N 1
ATOM 1306 C CA . ARG A 1 158 ? -11.219 3.350 5.626 1.00 98.38 158 ARG A CA 1
ATOM 1307 C C . ARG A 1 158 ? -11.869 3.498 4.253 1.00 98.38 158 ARG A C 1
ATOM 1309 O O . ARG A 1 158 ? -11.293 4.100 3.351 1.00 98.38 158 ARG A O 1
ATOM 1316 N N . ASN A 1 159 ? -13.064 2.949 4.086 1.00 98.00 159 ASN A N 1
ATOM 1317 C CA . ASN A 1 159 ? -13.802 3.070 2.838 1.00 98.00 159 ASN A CA 1
ATOM 1318 C C . ASN A 1 159 ? -14.481 4.438 2.748 1.00 98.00 159 ASN A C 1
ATOM 1320 O O . ASN A 1 159 ? -15.627 4.617 3.163 1.00 98.00 159 ASN A O 1
ATOM 1324 N N . THR A 1 160 ? -13.716 5.419 2.284 1.00 97.81 160 THR A N 1
ATOM 1325 C CA . THR A 1 160 ? -14.181 6.779 2.035 1.00 97.81 160 THR A CA 1
ATOM 1326 C C . THR A 1 160 ? -13.842 7.190 0.615 1.00 97.81 160 THR A C 1
ATOM 1328 O O . THR A 1 160 ? -12.870 6.714 0.025 1.00 97.81 160 THR A O 1
ATOM 1331 N N . LYS A 1 161 ? -14.601 8.164 0.100 1.00 97.44 161 LYS A N 1
ATOM 1332 C CA . LYS A 1 161 ? -14.344 8.763 -1.212 1.00 97.44 161 LYS A CA 1
ATOM 1333 C C . LYS A 1 161 ? -12.909 9.282 -1.337 1.00 97.44 161 LYS A C 1
ATOM 1335 O O . LYS A 1 161 ? -12.304 9.161 -2.395 1.00 97.44 161 LYS A O 1
ATOM 1340 N N . TRP A 1 162 ? -12.361 9.828 -0.250 1.00 97.75 162 TRP A N 1
ATOM 1341 C CA . TRP A 1 162 ? -10.991 10.324 -0.234 1.00 97.75 162 TRP A CA 1
ATOM 1342 C C . TRP A 1 162 ? -9.970 9.193 -0.394 1.00 97.75 162 TRP A C 1
ATOM 1344 O O . TRP A 1 162 ? -9.059 9.314 -1.208 1.00 97.75 162 TRP A O 1
ATOM 1354 N N . ALA A 1 163 ? -10.129 8.079 0.333 1.00 97.75 163 ALA A N 1
ATOM 1355 C CA . ALA A 1 163 ? -9.235 6.929 0.197 1.00 97.75 163 ALA A CA 1
ATOM 1356 C C . ALA A 1 163 ? -9.319 6.319 -1.210 1.00 97.75 163 ALA A C 1
ATOM 1358 O O . ALA A 1 163 ? -8.283 6.058 -1.818 1.00 97.75 163 ALA A O 1
ATOM 1359 N N . GLU A 1 164 ? -10.534 6.147 -1.742 1.00 97.56 164 GLU A N 1
ATOM 1360 C CA . GLU A 1 164 ? -10.767 5.732 -3.132 1.00 97.56 164 GLU A CA 1
ATOM 1361 C C . GLU A 1 164 ? -9.976 6.594 -4.119 1.00 97.56 164 GLU A C 1
ATOM 1363 O O . GLU A 1 164 ? -9.209 6.067 -4.926 1.00 97.56 164 GLU A O 1
ATOM 1368 N N . ASP A 1 165 ? -10.139 7.915 -4.029 1.00 97.69 165 ASP A N 1
ATOM 1369 C CA . ASP A 1 165 ? -9.486 8.857 -4.931 1.00 97.69 165 ASP A CA 1
ATOM 1370 C C . ASP A 1 165 ? -7.971 8.833 -4.769 1.00 97.69 165 ASP A C 1
ATOM 1372 O O . ASP A 1 165 ? -7.272 8.753 -5.772 1.00 97.69 165 ASP A O 1
ATOM 1376 N N . MET A 1 166 ? -7.449 8.807 -3.540 1.00 97.25 166 MET A N 1
ATOM 1377 C CA . MET A 1 166 ? -6.007 8.785 -3.292 1.00 97.25 166 MET A CA 1
ATOM 1378 C C . MET A 1 166 ? -5.338 7.533 -3.877 1.00 97.25 166 MET A C 1
ATOM 1380 O O . MET A 1 166 ? -4.334 7.645 -4.587 1.00 97.25 166 MET A O 1
ATOM 1384 N N . PHE A 1 167 ? -5.890 6.339 -3.630 1.00 97.50 167 PHE A N 1
ATOM 1385 C CA . PHE A 1 167 ? -5.318 5.095 -4.162 1.00 97.50 167 PHE A CA 1
ATOM 1386 C C . PHE A 1 167 ? -5.465 4.988 -5.683 1.00 97.50 167 PHE A C 1
ATOM 1388 O O . PHE A 1 167 ? -4.568 4.482 -6.359 1.00 97.50 167 PHE A O 1
ATOM 1395 N N . GLN A 1 168 ? -6.564 5.491 -6.245 1.00 97.00 168 GLN A N 1
ATOM 1396 C CA . GLN A 1 168 ? -6.741 5.516 -7.692 1.00 97.00 168 GLN A CA 1
ATOM 1397 C C . GLN A 1 168 ? -5.838 6.576 -8.352 1.00 97.00 168 GLN A C 1
ATOM 1399 O O . GLN A 1 168 ? -5.281 6.310 -9.412 1.00 97.00 168 GLN A O 1
ATOM 1404 N N . ASP A 1 169 ? -5.634 7.740 -7.730 1.00 96.62 169 ASP A N 1
ATOM 1405 C CA . ASP A 1 169 ? -4.753 8.808 -8.221 1.00 96.62 169 ASP A CA 1
ATOM 1406 C C . ASP A 1 169 ? -3.286 8.385 -8.225 1.00 96.62 169 ASP A C 1
ATOM 1408 O O . ASP A 1 169 ? -2.583 8.586 -9.213 1.00 96.62 169 ASP A O 1
ATOM 1412 N N . THR A 1 170 ? -2.829 7.757 -7.144 1.00 96.00 170 THR A N 1
ATOM 1413 C CA . THR A 1 170 ? -1.468 7.209 -7.048 1.00 96.00 170 THR A CA 1
ATOM 1414 C C . THR A 1 170 ? -1.222 6.115 -8.082 1.00 96.00 170 THR A C 1
ATOM 1416 O O . THR A 1 170 ? -0.172 6.106 -8.726 1.00 96.00 170 THR A O 1
ATOM 1419 N N . TRP A 1 171 ? -2.197 5.226 -8.290 1.00 96.00 171 TRP A N 1
ATOM 1420 C CA . TRP A 1 171 ? -2.129 4.218 -9.346 1.00 96.00 171 TRP A CA 1
ATOM 1421 C C . TRP A 1 171 ? -2.127 4.842 -10.749 1.00 96.00 171 TRP A C 1
ATOM 1423 O O . TRP A 1 171 ? -1.319 4.455 -11.593 1.00 96.00 171 TRP A O 1
ATOM 1433 N N . ASP A 1 172 ? -2.984 5.829 -11.012 1.00 95.69 172 ASP A N 1
ATOM 1434 C CA . ASP A 1 172 ? -3.019 6.528 -12.298 1.00 95.69 172 ASP A CA 1
ATOM 1435 C C . ASP A 1 172 ? -1.709 7.272 -12.577 1.00 95.69 172 ASP A C 1
ATOM 1437 O O . ASP A 1 172 ? -1.202 7.200 -13.698 1.00 95.69 172 ASP A O 1
ATOM 1441 N N . ALA A 1 173 ? -1.127 7.920 -11.566 1.00 95.62 173 ALA A N 1
ATOM 1442 C CA . ALA A 1 173 ? 0.187 8.547 -11.654 1.00 95.62 173 ALA A CA 1
ATOM 1443 C C . ALA A 1 173 ? 1.264 7.522 -12.033 1.00 95.62 173 ALA A C 1
ATOM 1445 O O . ALA A 1 173 ? 1.972 7.706 -13.021 1.00 95.62 173 ALA A O 1
ATOM 1446 N N . HIS A 1 174 ? 1.321 6.379 -11.346 1.00 95.69 174 HIS A N 1
ATOM 1447 C CA . HIS A 1 174 ? 2.246 5.311 -11.717 1.00 95.69 174 HIS A CA 1
ATOM 1448 C C . HIS A 1 174 ? 2.029 4.818 -13.153 1.00 95.69 174 HIS A C 1
ATOM 1450 O O . HIS A 1 174 ? 2.979 4.683 -13.929 1.00 95.69 174 HIS A O 1
ATOM 1456 N N . ARG A 1 175 ? 0.774 4.572 -13.540 1.00 95.50 175 ARG A N 1
ATOM 1457 C CA . ARG A 1 175 ? 0.416 4.058 -14.866 1.00 95.50 175 ARG A CA 1
ATOM 1458 C C . ARG A 1 175 ? 0.809 5.021 -15.989 1.00 95.50 175 ARG A C 1
ATOM 1460 O O . ARG A 1 175 ? 1.247 4.567 -17.046 1.00 95.50 175 ARG A O 1
ATOM 1467 N N . LEU A 1 176 ? 0.651 6.325 -15.766 1.00 95.19 176 LEU A N 1
ATOM 1468 C CA . LEU A 1 176 ? 0.965 7.389 -16.728 1.00 95.19 176 LEU A CA 1
ATOM 1469 C C . LEU A 1 176 ? 2.446 7.801 -16.692 1.00 95.19 176 LEU A C 1
ATOM 1471 O O . LEU A 1 176 ? 2.985 8.276 -17.691 1.00 95.19 176 LEU A O 1
ATOM 1475 N N . GLY A 1 177 ? 3.129 7.577 -15.571 1.00 93.50 177 GLY A N 1
ATOM 1476 C CA . GLY A 1 177 ? 4.552 7.840 -15.398 1.00 93.50 177 GLY A CA 1
ATOM 1477 C C . GLY A 1 177 ? 4.904 9.312 -15.639 1.00 93.50 177 GLY A C 1
ATOM 1478 O O . GLY A 1 177 ? 4.337 10.180 -14.975 1.00 93.50 177 GLY A O 1
ATOM 1479 N N . PRO A 1 178 ? 5.811 9.646 -16.579 1.00 92.25 178 PRO A N 1
ATOM 1480 C CA . PRO A 1 178 ? 6.168 11.040 -16.866 1.00 92.25 178 PRO A CA 1
ATOM 1481 C C . PRO A 1 178 ? 4.987 11.922 -17.298 1.00 92.25 178 PRO A C 1
ATOM 1483 O O . PRO A 1 178 ? 5.050 13.141 -17.155 1.00 92.25 178 PRO A O 1
ATOM 1486 N N . GLU A 1 179 ? 3.911 11.319 -17.806 1.00 90.50 179 GLU A N 1
ATOM 1487 C CA . GLU A 1 179 ? 2.690 12.010 -18.233 1.00 90.50 179 GLU A CA 1
ATOM 1488 C C . GLU A 1 179 ? 1.663 12.164 -17.098 1.00 90.50 179 GLU A C 1
ATOM 1490 O O . GLU A 1 179 ? 0.498 12.476 -17.346 1.00 90.50 179 GLU A O 1
ATOM 1495 N N . THR A 1 180 ? 2.075 11.934 -15.845 1.00 86.94 180 THR A N 1
ATOM 1496 C CA . THR A 1 180 ? 1.202 12.052 -14.670 1.00 86.94 180 THR A CA 1
ATOM 1497 C C . THR A 1 180 ? 0.442 13.387 -14.666 1.00 86.94 180 THR A C 1
ATOM 1499 O O . THR A 1 180 ? 1.053 14.451 -14.838 1.00 86.94 180 THR A O 1
ATOM 1502 N N . PRO A 1 181 ? -0.883 13.374 -14.421 1.00 78.56 181 PRO A N 1
ATOM 1503 C CA . PRO A 1 181 ? -1.675 14.587 -14.331 1.00 78.56 181 PRO A CA 1
ATOM 1504 C C . PRO A 1 181 ? -1.154 15.504 -13.226 1.00 78.56 181 PRO A C 1
ATOM 1506 O O . PRO A 1 181 ? -0.869 15.074 -12.110 1.00 78.56 181 PRO A O 1
ATOM 1509 N N . LYS A 1 182 ? -1.090 16.806 -13.519 1.00 81.19 182 LYS A N 1
ATOM 1510 C CA . LYS A 1 182 ? -0.696 17.831 -12.534 1.00 81.19 182 LYS A CA 1
ATOM 1511 C C . LYS A 1 182 ? -1.704 17.981 -11.391 1.00 81.19 182 LYS A C 1
ATOM 1513 O O . LYS A 1 182 ? -1.381 18.564 -10.358 1.00 81.19 182 LYS A O 1
ATOM 1518 N N . GLU A 1 183 ? -2.924 17.508 -11.606 1.00 91.69 183 GLU A N 1
ATOM 1519 C CA . GLU A 1 183 ? -4.040 17.615 -10.681 1.00 91.69 183 GLU A CA 1
ATOM 1520 C C . GLU A 1 183 ? -4.664 16.236 -10.507 1.00 91.69 183 GLU A C 1
ATOM 1522 O O . GLU A 1 183 ? -5.103 15.613 -11.473 1.00 91.69 183 GLU A O 1
ATOM 1527 N N . TRP A 1 184 ? -4.618 15.753 -9.273 1.00 94.50 184 TRP A N 1
ATOM 1528 C CA . TRP A 1 184 ? -5.240 14.512 -8.844 1.00 94.50 184 TRP A CA 1
ATOM 1529 C C . TRP A 1 184 ? -6.664 14.814 -8.364 1.00 94.50 184 TRP A C 1
ATOM 1531 O O . TRP A 1 184 ? -6.988 15.971 -8.076 1.00 94.50 184 TRP A O 1
ATOM 1541 N N . ARG A 1 185 ? -7.517 13.797 -8.226 1.00 95.88 185 ARG A N 1
ATOM 1542 C CA . ARG A 1 185 ? -8.865 13.967 -7.651 1.00 95.88 185 ARG A CA 1
ATOM 1543 C C . ARG A 1 185 ? -8.801 14.504 -6.221 1.00 95.88 185 ARG A C 1
ATOM 1545 O O . ARG A 1 185 ? -9.637 15.321 -5.848 1.00 95.88 185 ARG A O 1
ATOM 1552 N N . ILE A 1 186 ? -7.772 14.128 -5.459 1.00 95.56 186 ILE A N 1
ATOM 1553 C CA . ILE A 1 186 ? -7.510 14.681 -4.118 1.00 95.56 186 ILE A CA 1
ATOM 1554 C C . ILE A 1 186 ? -6.818 16.059 -4.119 1.00 95.56 186 ILE A C 1
ATOM 1556 O O . ILE A 1 186 ? -6.585 16.621 -3.050 1.00 95.56 186 ILE A O 1
ATOM 1560 N N . GLY A 1 187 ? -6.467 16.612 -5.286 1.00 94.88 187 GLY A N 1
ATOM 1561 C CA . GLY A 1 187 ? -5.848 17.933 -5.444 1.00 94.88 187 GLY A CA 1
ATOM 1562 C C . GLY A 1 187 ? -4.481 17.927 -6.143 1.00 94.88 187 GLY A C 1
ATOM 1563 O O . GLY A 1 187 ? -4.020 16.935 -6.695 1.00 94.88 187 GLY A O 1
ATOM 1564 N N . LYS A 1 188 ? -3.792 19.073 -6.157 1.00 91.19 188 LYS A N 1
ATOM 1565 C CA . LYS A 1 188 ? -2.494 19.230 -6.846 1.00 91.19 188 LYS A CA 1
ATOM 1566 C C . LYS A 1 188 ? -1.329 18.711 -6.004 1.00 91.19 188 LYS A C 1
ATOM 1568 O O . LYS A 1 188 ? -0.863 19.417 -5.113 1.00 91.19 188 LYS A O 1
ATOM 1573 N N . THR A 1 189 ? -0.849 17.502 -6.295 1.00 86.00 189 THR A N 1
ATOM 1574 C CA . THR A 1 189 ? 0.233 16.868 -5.522 1.00 86.00 189 THR A CA 1
ATOM 1575 C C . THR A 1 189 ? 1.622 17.208 -6.040 1.00 86.00 189 THR A C 1
ATOM 1577 O O . THR A 1 189 ? 2.518 17.396 -5.232 1.00 86.00 189 THR A O 1
ATOM 1580 N N . GLY A 1 190 ? 1.821 17.271 -7.363 1.00 85.31 190 GLY A N 1
ATOM 1581 C CA . GLY A 1 190 ? 3.152 17.376 -7.977 1.00 85.31 190 GLY A CA 1
ATOM 1582 C C . GLY A 1 190 ? 4.019 16.111 -7.853 1.00 85.31 190 GLY A C 1
ATOM 1583 O O . GLY A 1 190 ? 5.221 16.188 -8.092 1.00 85.31 190 GLY A O 1
ATOM 1584 N N . VAL A 1 191 ? 3.437 14.966 -7.475 1.00 91.12 191 VAL A N 1
ATOM 1585 C CA . VAL A 1 191 ? 4.139 13.681 -7.295 1.00 91.12 191 VAL A CA 1
ATOM 1586 C C . VAL A 1 191 ? 3.942 12.793 -8.533 1.00 91.12 191 VAL A C 1
ATOM 1588 O O . VAL A 1 191 ? 2.843 12.745 -9.075 1.00 91.12 191 VAL A O 1
ATOM 1591 N N . LEU A 1 192 ? 4.994 12.094 -8.987 1.00 90.25 192 LEU A N 1
ATOM 1592 C CA . LEU A 1 192 ? 4.994 11.303 -10.237 1.00 90.25 192 LEU A CA 1
ATOM 1593 C C . LEU A 1 192 ? 4.836 9.779 -10.048 1.00 90.25 192 LEU A C 1
ATOM 1595 O O . LEU A 1 192 ? 4.566 9.081 -11.015 1.00 90.25 192 LEU A O 1
ATOM 1599 N N . CYS A 1 193 ? 5.037 9.244 -8.839 1.00 94.69 193 CYS A N 1
ATOM 1600 C CA . CYS A 1 193 ? 4.827 7.826 -8.485 1.00 94.69 193 CYS A CA 1
ATOM 1601 C C . CYS A 1 193 ? 5.394 6.779 -9.478 1.00 94.69 193 CYS A C 1
ATOM 1603 O O . CYS A 1 193 ? 4.797 5.736 -9.721 1.00 94.69 193 CYS A O 1
ATOM 1605 N N . MET A 1 194 ? 6.576 7.033 -10.052 1.00 92.94 194 MET A N 1
ATOM 1606 C CA . MET A 1 194 ? 7.193 6.144 -11.052 1.00 92.94 194 MET A CA 1
ATOM 1607 C C . MET A 1 194 ? 7.977 4.960 -10.461 1.00 92.94 194 MET A C 1
ATOM 1609 O O . MET A 1 194 ? 8.178 3.963 -11.149 1.00 92.94 194 MET A O 1
ATOM 1613 N N . SER A 1 195 ? 8.457 5.073 -9.220 1.00 90.12 195 SER A N 1
ATOM 1614 C CA . SER A 1 195 ? 9.107 3.970 -8.488 1.00 90.12 195 SER A CA 1
ATOM 1615 C C . SER A 1 195 ? 8.070 3.185 -7.683 1.00 90.12 195 SER A C 1
ATOM 1617 O O . SER A 1 195 ? 6.888 3.437 -7.873 1.00 90.12 195 SER A O 1
ATOM 1619 N N . ASN A 1 196 ? 8.460 2.246 -6.818 1.00 92.06 196 ASN A N 1
ATOM 1620 C CA . ASN A 1 196 ? 7.525 1.477 -5.993 1.00 92.06 196 ASN A CA 1
ATOM 1621 C C . ASN A 1 196 ? 6.565 2.357 -5.161 1.00 92.06 196 ASN A C 1
ATOM 1623 O O . ASN A 1 196 ? 6.806 3.538 -4.880 1.00 92.06 196 ASN A O 1
ATOM 1627 N N . GLU A 1 197 ? 5.459 1.748 -4.755 1.00 94.75 197 GLU A N 1
ATOM 1628 C CA . GLU A 1 197 ? 4.365 2.345 -3.997 1.00 94.75 197 GLU A CA 1
ATOM 1629 C C . GLU A 1 197 ? 4.828 2.931 -2.660 1.00 94.75 197 GLU A C 1
ATOM 1631 O O . GLU A 1 197 ? 4.356 3.992 -2.257 1.00 94.75 197 GLU A O 1
ATOM 1636 N N . GLN A 1 198 ? 5.790 2.290 -1.991 1.00 94.56 198 GLN A N 1
ATOM 1637 C CA . GLN A 1 198 ? 6.340 2.786 -0.731 1.00 94.56 198 GLN A CA 1
ATOM 1638 C C . GLN A 1 198 ? 7.061 4.127 -0.927 1.00 94.56 198 GLN A C 1
ATOM 1640 O O . GLN A 1 198 ? 6.877 5.047 -0.129 1.00 94.56 198 GLN A O 1
ATOM 1645 N N . ILE A 1 199 ? 7.856 4.277 -1.990 1.00 94.31 199 ILE A N 1
ATOM 1646 C CA . ILE A 1 199 ? 8.517 5.546 -2.327 1.00 94.31 199 ILE A CA 1
ATOM 1647 C C . ILE A 1 199 ? 7.475 6.606 -2.696 1.00 94.31 199 ILE A C 1
ATOM 1649 O O . ILE A 1 199 ? 7.532 7.705 -2.156 1.00 94.31 199 ILE A O 1
ATOM 1653 N N . CYS A 1 200 ? 6.477 6.270 -3.519 1.00 95.62 200 CYS A N 1
ATOM 1654 C CA . CYS A 1 200 ? 5.384 7.194 -3.853 1.00 95.62 200 CYS A CA 1
ATOM 1655 C C . CYS A 1 200 ? 4.648 7.704 -2.600 1.00 95.62 200 CYS A C 1
ATOM 1657 O O . CYS A 1 200 ? 4.389 8.902 -2.479 1.00 95.62 200 CYS A O 1
ATOM 1659 N N . LEU A 1 201 ? 4.348 6.824 -1.637 1.00 95.94 201 LEU A N 1
ATOM 1660 C CA . LEU A 1 201 ? 3.730 7.220 -0.370 1.00 95.94 201 LEU A CA 1
ATOM 1661 C C . LEU A 1 201 ? 4.653 8.118 0.467 1.00 95.94 201 LEU A C 1
ATOM 1663 O O . LEU A 1 201 ? 4.177 9.096 1.040 1.00 95.94 201 LEU A O 1
ATOM 1667 N N . ASN A 1 202 ? 5.959 7.838 0.513 1.00 95.12 202 ASN A N 1
ATOM 1668 C CA . ASN A 1 202 ? 6.926 8.712 1.188 1.00 95.12 202 ASN A CA 1
ATOM 1669 C C . ASN A 1 202 ? 6.994 10.096 0.521 1.00 95.12 202 ASN A C 1
ATOM 1671 O O . ASN A 1 202 ? 6.959 11.108 1.220 1.00 95.12 202 ASN A O 1
ATOM 1675 N N . ASP A 1 203 ? 7.009 10.161 -0.809 1.00 94.44 203 ASP A N 1
ATOM 1676 C CA . ASP A 1 203 ? 7.015 11.421 -1.560 1.00 94.44 203 ASP A CA 1
ATOM 1677 C C . ASP A 1 203 ? 5.722 12.220 -1.351 1.00 94.44 203 ASP A C 1
ATOM 1679 O O . ASP A 1 203 ? 5.752 13.448 -1.252 1.00 94.44 203 ASP A O 1
ATOM 1683 N N . LEU A 1 204 ? 4.575 11.548 -1.231 1.00 94.12 204 LEU A N 1
ATOM 1684 C CA . LEU A 1 204 ? 3.326 12.200 -0.839 1.00 94.12 204 LEU A CA 1
ATOM 1685 C C . LEU A 1 204 ? 3.388 12.736 0.588 1.00 94.12 204 LEU A C 1
ATOM 1687 O O . LEU A 1 204 ? 2.915 13.844 0.840 1.00 94.12 204 LEU A O 1
ATOM 1691 N N . PHE A 1 205 ? 3.967 11.970 1.511 1.00 93.94 205 PHE A N 1
ATOM 1692 C CA . PHE A 1 205 ? 3.960 12.304 2.929 1.00 93.94 205 PHE A CA 1
ATOM 1693 C C . PHE A 1 205 ? 4.940 13.417 3.296 1.00 93.94 205 PHE A C 1
ATOM 1695 O O . PHE A 1 205 ? 4.611 14.321 4.070 1.00 93.94 205 PHE A O 1
ATOM 1702 N N . TYR A 1 206 ? 6.133 13.386 2.710 1.00 93.06 206 TYR A N 1
ATOM 1703 C CA . TYR A 1 206 ? 7.221 14.311 3.020 1.00 93.06 206 TYR A CA 1
ATOM 1704 C C . TYR A 1 206 ? 7.458 15.362 1.937 1.00 93.06 206 TYR A C 1
ATOM 1706 O O . TYR A 1 206 ? 8.093 16.383 2.206 1.00 93.06 206 TYR A O 1
ATOM 1714 N N . GLY A 1 207 ? 6.942 15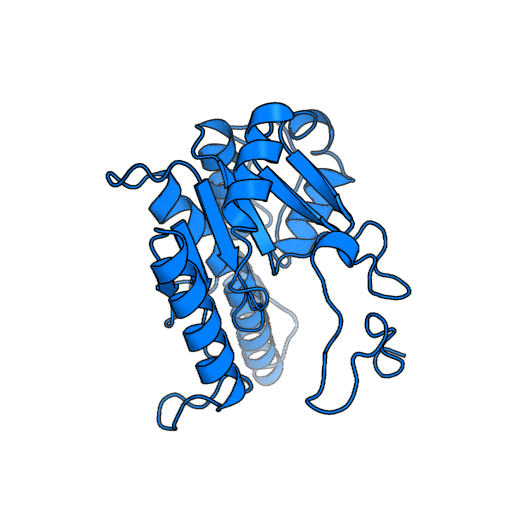.139 0.733 1.00 93.00 207 GLY A N 1
ATOM 1715 C CA . GLY A 1 207 ? 7.155 16.000 -0.418 1.00 93.00 207 GLY A CA 1
ATOM 1716 C C . GLY A 1 207 ? 6.000 16.967 -0.700 1.00 93.00 207 GLY A C 1
ATOM 1717 O O . GLY A 1 207 ? 5.265 17.378 0.206 1.00 93.00 207 GLY A O 1
ATOM 1718 N N . PRO A 1 208 ? 5.833 17.373 -1.973 1.00 91.38 208 PRO A N 1
ATOM 1719 C CA . PRO A 1 208 ? 4.883 18.419 -2.354 1.00 91.38 208 PRO A CA 1
ATOM 1720 C C . PRO A 1 208 ? 3.405 18.069 -2.075 1.00 91.38 208 PRO A C 1
ATOM 1722 O O . PRO A 1 208 ? 2.593 18.973 -1.876 1.00 91.38 208 PRO A O 1
ATOM 1725 N N . GLY A 1 209 ? 3.069 16.778 -1.957 1.00 92.44 209 GLY A N 1
ATOM 1726 C CA . GLY A 1 209 ? 1.727 16.289 -1.614 1.00 92.44 209 GLY A CA 1
ATOM 1727 C C . GLY A 1 209 ? 1.335 16.419 -0.135 1.00 92.44 209 GLY A C 1
ATOM 1728 O O . GLY A 1 209 ? 0.160 16.251 0.193 1.00 92.44 209 GLY A O 1
ATOM 1729 N N . ARG A 1 210 ? 2.269 16.774 0.761 1.00 94.62 210 ARG A N 1
ATOM 1730 C CA . ARG A 1 210 ? 2.071 16.705 2.222 1.00 94.62 210 ARG A CA 1
ATOM 1731 C C . ARG A 1 210 ? 0.833 17.447 2.720 1.00 94.62 210 ARG A C 1
ATOM 1733 O O . ARG A 1 210 ? 0.135 16.968 3.607 1.00 94.62 210 ARG A O 1
ATOM 1740 N N . LYS A 1 211 ? 0.556 18.631 2.169 1.00 94.38 211 LYS A N 1
ATOM 1741 C CA . LYS A 1 211 ? -0.600 19.444 2.588 1.00 94.38 211 LYS A CA 1
ATOM 1742 C C . LYS A 1 211 ? -1.938 18.791 2.242 1.00 94.38 211 LYS A C 1
ATOM 1744 O O . LYS A 1 211 ? -2.908 19.037 2.944 1.00 94.38 211 LYS A O 1
ATOM 1749 N N . LEU A 1 212 ? -1.991 17.986 1.182 1.00 93.38 212 LEU A N 1
ATOM 1750 C CA . LEU A 1 212 ? -3.220 17.332 0.726 1.00 93.38 212 LEU A CA 1
ATOM 1751 C C . LEU A 1 212 ? -3.572 16.107 1.563 1.00 93.38 212 LEU A C 1
ATOM 1753 O O . LEU A 1 212 ? -4.744 15.788 1.724 1.00 93.38 212 LEU A O 1
ATOM 1757 N N . ILE A 1 213 ? -2.562 15.432 2.106 1.00 95.19 213 ILE A N 1
ATOM 1758 C CA . ILE A 1 213 ? -2.766 14.255 2.952 1.00 95.19 213 ILE A CA 1
ATOM 1759 C C . ILE A 1 213 ? -2.883 14.602 4.445 1.00 95.19 213 ILE A C 1
ATOM 1761 O O . ILE A 1 213 ? -3.205 13.740 5.266 1.00 95.19 213 ILE A O 1
ATOM 1765 N N . GLN A 1 214 ? -2.603 15.856 4.820 1.00 95.25 214 GLN A N 1
ATOM 1766 C CA . GLN A 1 214 ? -2.663 16.310 6.204 1.00 95.25 214 GLN A CA 1
ATOM 1767 C C . GLN A 1 214 ? -4.095 16.176 6.740 1.00 95.25 214 GLN A C 1
ATOM 1769 O O . GLN A 1 214 ? -5.027 16.745 6.184 1.00 95.25 214 GLN A O 1
ATOM 1774 N N . GLY A 1 215 ? -4.256 15.436 7.839 1.00 96.00 215 GLY A N 1
ATOM 1775 C CA . GLY A 1 215 ? -5.567 15.148 8.433 1.00 96.00 215 GLY A CA 1
ATOM 1776 C C . GLY A 1 215 ? -6.292 13.942 7.827 1.00 96.00 215 GLY A C 1
ATOM 1777 O O . GLY A 1 215 ? -7.301 13.525 8.377 1.00 96.00 215 GLY A O 1
ATOM 1778 N N . HIS A 1 216 ? -5.761 13.344 6.757 1.00 98.00 216 HIS A N 1
ATOM 1779 C CA . HIS A 1 216 ? -6.321 12.142 6.130 1.00 98.00 216 HIS A CA 1
ATOM 1780 C C . HIS A 1 216 ? -5.484 10.884 6.380 1.00 98.00 216 HIS A C 1
ATOM 1782 O O . HIS A 1 216 ? -5.990 9.771 6.245 1.00 98.00 216 HIS A O 1
ATOM 1788 N N . MET A 1 217 ? -4.213 11.033 6.753 1.00 97.38 217 MET A N 1
ATOM 1789 C CA . MET A 1 217 ? -3.308 9.911 7.001 1.00 97.38 217 MET A CA 1
ATOM 1790 C C . MET A 1 217 ? -2.789 9.912 8.440 1.00 97.38 217 MET A C 1
ATOM 1792 O O . MET A 1 217 ? -2.251 10.917 8.905 1.00 97.38 217 MET A O 1
ATOM 1796 N N . ALA A 1 218 ? -2.893 8.766 9.113 1.00 96.38 218 ALA A N 1
ATOM 1797 C CA . ALA A 1 218 ? -2.156 8.469 10.335 1.00 96.38 218 ALA A CA 1
ATOM 1798 C C . ALA A 1 218 ? -0.847 7.753 9.993 1.00 96.38 218 ALA A C 1
ATOM 1800 O O . ALA A 1 218 ? -0.820 6.849 9.153 1.00 96.38 218 ALA A O 1
ATOM 1801 N N . PHE A 1 219 ? 0.228 8.149 10.669 1.00 95.38 219 PHE A N 1
ATOM 1802 C CA . PHE A 1 219 ? 1.544 7.541 10.528 1.00 95.38 219 PHE A CA 1
ATOM 1803 C C . PHE A 1 219 ? 2.082 7.173 11.906 1.00 95.38 219 PHE A C 1
ATOM 1805 O O . PHE A 1 219 ? 2.539 8.033 12.659 1.00 95.38 219 PHE A O 1
ATOM 1812 N N . GLU A 1 220 ? 1.978 5.891 12.240 1.00 95.00 220 GLU A N 1
ATOM 1813 C CA . GLU A 1 220 ? 2.291 5.377 13.570 1.00 95.00 220 GLU A CA 1
ATOM 1814 C C . GLU A 1 220 ? 3.649 4.672 13.614 1.00 95.00 220 GLU A C 1
ATOM 1816 O O . GLU A 1 220 ? 4.155 4.170 12.608 1.00 95.00 220 GLU A O 1
ATOM 1821 N N . SER A 1 221 ? 4.231 4.591 14.813 1.00 91.88 221 SER A N 1
ATOM 1822 C CA . SER A 1 221 ? 5.452 3.817 15.045 1.00 91.88 221 SER A CA 1
ATOM 1823 C C . SER A 1 221 ? 5.231 2.347 14.694 1.00 91.88 221 SER A C 1
ATOM 1825 O O . SER A 1 221 ? 4.287 1.704 15.160 1.00 91.88 221 SER A O 1
ATOM 1827 N N . GLY A 1 222 ? 6.128 1.793 13.890 1.00 88.56 222 GLY A N 1
ATOM 1828 C CA . GLY A 1 222 ? 6.080 0.399 13.505 1.00 88.56 222 GLY A CA 1
ATOM 1829 C C . GLY A 1 222 ? 6.458 -0.546 14.625 1.00 88.56 222 GLY A C 1
ATOM 1830 O O . GLY A 1 222 ? 5.907 -1.638 14.688 1.00 88.56 222 GLY A O 1
ATOM 1831 N N . ILE A 1 223 ? 7.325 -0.130 15.551 1.00 86.38 223 ILE A N 1
ATOM 1832 C CA . ILE A 1 223 ? 7.690 -0.903 16.755 1.00 86.38 223 ILE A CA 1
ATOM 1833 C C . ILE A 1 223 ? 6.451 -1.327 17.565 1.00 86.38 223 ILE A C 1
ATOM 1835 O O . ILE A 1 223 ? 6.440 -2.397 18.176 1.00 86.38 223 ILE A O 1
ATOM 1839 N N . VAL A 1 224 ? 5.378 -0.530 17.547 1.00 86.44 224 VAL A N 1
ATOM 1840 C CA . VAL A 1 224 ? 4.115 -0.854 18.236 1.00 86.44 224 VAL A CA 1
ATOM 1841 C C . VAL A 1 224 ? 3.474 -2.128 17.669 1.00 86.44 224 VAL A C 1
ATOM 1843 O O . VAL A 1 224 ? 2.913 -2.938 18.416 1.00 86.44 224 VAL A O 1
ATOM 1846 N N . TYR A 1 225 ? 3.584 -2.326 16.356 1.00 84.75 225 TYR A N 1
ATOM 1847 C CA . TYR A 1 225 ? 2.916 -3.397 15.613 1.00 84.75 225 TYR A CA 1
ATOM 1848 C C . TYR A 1 225 ? 3.867 -4.527 15.207 1.00 84.75 225 TYR A C 1
ATOM 1850 O O . TYR A 1 225 ? 3.444 -5.677 15.065 1.00 84.75 225 TYR A O 1
ATOM 1858 N N . ASN A 1 226 ? 5.157 -4.227 15.084 1.00 78.25 226 ASN A N 1
ATOM 1859 C CA . ASN A 1 226 ? 6.210 -5.164 14.751 1.00 78.25 226 ASN A CA 1
ATOM 1860 C C . ASN A 1 226 ? 6.780 -5.784 16.029 1.00 78.25 226 ASN A C 1
ATOM 1862 O O . ASN A 1 226 ? 7.600 -5.212 16.746 1.00 78.25 226 ASN A O 1
ATOM 1866 N N . ARG A 1 227 ? 6.354 -7.014 16.304 1.00 65.50 227 ARG A N 1
ATOM 1867 C CA . ARG A 1 227 ? 7.077 -7.900 17.213 1.00 65.50 227 ARG A CA 1
ATOM 1868 C C . ARG A 1 227 ? 8.186 -8.517 16.366 1.00 65.50 227 ARG A C 1
ATOM 1870 O O . ARG A 1 227 ? 7.878 -9.400 15.568 1.00 65.50 227 ARG A O 1
ATOM 1877 N N . GLY A 1 228 ? 9.422 -8.030 16.512 1.00 58.50 228 GLY A N 1
ATOM 1878 C CA . GLY A 1 228 ? 10.591 -8.556 15.797 1.00 58.50 228 GLY A CA 1
ATOM 1879 C C . GLY A 1 228 ? 10.619 -10.089 15.760 1.00 58.50 228 GLY A C 1
ATOM 1880 O O . GLY A 1 228 ? 10.021 -10.748 16.613 1.00 58.50 228 GLY A O 1
ATOM 1881 N N . GLY A 1 229 ? 11.282 -10.668 14.753 1.00 54.38 229 GLY A N 1
ATOM 1882 C CA . GLY A 1 229 ? 11.248 -12.106 14.476 1.00 54.38 229 GLY A CA 1
ATOM 1883 C C . GLY A 1 229 ? 11.470 -12.971 15.722 1.00 54.38 229 GLY A C 1
ATOM 1884 O O . GLY A 1 229 ? 12.595 -13.148 16.186 1.00 54.38 229 GLY A O 1
ATOM 1885 N N . CYS A 1 230 ? 10.390 -13.539 16.261 1.00 50.22 230 CYS A N 1
ATOM 1886 C CA . CYS A 1 230 ? 10.480 -14.528 17.322 1.00 50.22 230 CYS A CA 1
ATOM 1887 C C . CYS A 1 230 ? 10.798 -15.885 16.702 1.00 50.22 230 CYS A C 1
ATOM 1889 O O . CYS A 1 230 ? 10.037 -16.425 15.898 1.00 50.22 230 CYS A O 1
ATOM 1891 N N . THR A 1 231 ? 11.920 -16.465 17.104 1.00 52.56 231 THR A N 1
ATOM 1892 C CA . THR A 1 231 ? 12.164 -17.893 16.901 1.00 52.56 231 THR A CA 1
ATOM 1893 C C . THR A 1 231 ? 11.413 -18.688 17.970 1.00 52.56 231 THR A C 1
ATOM 1895 O O . THR A 1 231 ? 11.010 -18.146 18.997 1.00 52.56 231 THR A O 1
ATOM 1898 N N . LEU A 1 232 ? 11.280 -20.006 17.783 1.00 42.44 232 LEU A N 1
ATOM 1899 C CA . LEU A 1 232 ? 10.724 -20.909 18.806 1.00 42.44 232 LEU A CA 1
ATOM 1900 C C . LEU A 1 232 ? 11.477 -20.863 20.150 1.00 42.44 232 LEU A C 1
ATOM 1902 O O . LEU A 1 232 ? 10.985 -21.408 21.133 1.00 42.44 232 LEU A O 1
ATOM 1906 N N . ARG A 1 233 ? 12.682 -20.282 20.184 1.00 41.41 233 ARG A N 1
ATOM 1907 C CA . ARG A 1 233 ? 13.562 -20.269 21.358 1.00 41.41 233 ARG A CA 1
ATOM 1908 C C . ARG A 1 233 ? 13.690 -18.883 21.981 1.00 41.41 233 ARG A C 1
ATOM 1910 O O . ARG A 1 233 ? 13.698 -18.784 23.201 1.00 41.41 233 ARG A O 1
ATOM 1917 N N . HIS A 1 234 ? 13.746 -17.830 21.167 1.00 48.69 234 HIS A N 1
ATOM 1918 C CA . HIS A 1 234 ? 13.939 -16.454 21.623 1.00 48.69 234 HIS A CA 1
ATOM 1919 C C . HIS A 1 234 ? 13.223 -15.463 20.705 1.00 48.69 234 HIS A C 1
ATOM 1921 O O . HIS A 1 234 ? 13.208 -15.643 19.484 1.00 48.69 234 HIS A O 1
ATOM 1927 N N . CYS A 1 235 ? 12.688 -14.397 21.293 1.00 53.72 235 CYS A N 1
ATOM 1928 C CA . CYS A 1 235 ? 12.356 -13.178 20.569 1.00 53.72 235 CYS A CA 1
ATOM 1929 C C . CYS A 1 235 ? 13.576 -12.264 20.605 1.00 53.72 235 CYS A C 1
ATOM 1931 O O . CYS A 1 235 ? 14.087 -11.977 21.686 1.00 53.72 235 CYS A O 1
ATOM 1933 N N . PHE A 1 236 ? 14.056 -11.853 19.437 1.00 54.00 236 PHE A N 1
ATOM 1934 C CA . PHE A 1 236 ? 15.075 -10.816 19.355 1.00 54.00 236 PHE A CA 1
ATOM 1935 C C . PHE A 1 236 ? 14.403 -9.444 19.413 1.00 54.00 236 PHE A C 1
ATOM 1937 O O . PHE A 1 236 ? 13.227 -9.308 19.058 1.00 54.00 236 PHE A O 1
ATOM 1944 N N . GLU A 1 237 ? 15.149 -8.430 19.855 1.00 53.84 237 GLU A N 1
ATOM 1945 C CA . GLU A 1 237 ? 14.772 -7.051 19.552 1.00 53.84 237 GLU A CA 1
ATOM 1946 C C . GLU A 1 237 ? 14.580 -6.894 18.033 1.00 53.84 237 GLU A C 1
ATOM 1948 O O . GLU A 1 237 ? 15.163 -7.668 17.261 1.00 53.84 237 GLU A O 1
ATOM 1953 N N . PRO A 1 238 ? 13.722 -5.956 17.590 1.00 53.06 238 PRO A N 1
ATOM 1954 C CA . PRO A 1 238 ? 13.537 -5.674 16.176 1.00 53.06 238 PRO A CA 1
ATOM 1955 C C . PRO A 1 238 ? 14.878 -5.642 15.432 1.00 53.06 238 PRO A C 1
ATOM 1957 O O . PRO A 1 238 ? 15.854 -5.054 15.894 1.00 53.06 238 PRO A O 1
ATOM 1960 N N . ILE A 1 239 ? 14.937 -6.381 14.322 1.00 48.53 239 ILE A N 1
ATOM 1961 C CA . ILE A 1 239 ? 16.177 -6.710 13.621 1.00 48.53 239 ILE A CA 1
ATOM 1962 C C . ILE A 1 239 ? 16.834 -5.408 13.135 1.00 48.53 239 ILE A C 1
ATOM 1964 O O . ILE A 1 239 ? 16.432 -4.844 12.119 1.00 48.53 239 ILE A O 1
ATOM 1968 N N . SER A 1 240 ? 17.890 -4.954 13.821 1.00 44.44 240 SER A N 1
ATOM 1969 C CA . SER A 1 240 ? 18.896 -4.090 13.204 1.00 44.44 240 SER A CA 1
ATOM 1970 C C . SER A 1 240 ? 19.723 -4.988 12.284 1.00 44.44 240 SER A C 1
ATOM 1972 O O . SER A 1 240 ? 20.694 -5.613 12.716 1.00 44.44 240 SER A O 1
ATOM 1974 N N . ASP A 1 241 ? 19.275 -5.173 11.048 1.00 39.94 241 ASP A N 1
ATOM 1975 C CA . ASP A 1 241 ? 19.968 -6.064 10.125 1.00 39.94 241 ASP A CA 1
ATOM 1976 C C . ASP A 1 241 ? 21.356 -5.491 9.802 1.00 39.94 241 ASP A C 1
ATOM 1978 O O . ASP A 1 241 ? 21.466 -4.429 9.192 1.00 39.94 241 ASP A O 1
ATOM 1982 N N . LYS A 1 242 ? 22.418 -6.177 10.241 1.00 38.66 242 LYS A N 1
ATOM 1983 C CA . LYS A 1 242 ? 23.807 -5.853 9.875 1.00 38.66 242 LYS A CA 1
ATOM 1984 C C . LYS A 1 242 ? 24.167 -6.338 8.466 1.00 38.66 242 LYS A C 1
ATOM 1986 O O . LYS A 1 242 ? 25.235 -6.003 7.982 1.00 38.66 242 LYS A O 1
ATOM 1991 N N . SER A 1 243 ? 23.321 -7.145 7.822 1.00 35.06 243 SER A N 1
ATOM 1992 C CA . SER A 1 243 ? 23.540 -7.646 6.456 1.00 35.06 243 SER A CA 1
ATOM 1993 C C . SER A 1 243 ? 23.000 -6.720 5.361 1.00 35.06 243 SER A C 1
ATOM 1995 O O . SER A 1 243 ? 23.135 -7.025 4.180 1.00 35.06 243 SER A O 1
ATOM 1997 N N . MET A 1 244 ? 22.436 -5.572 5.754 1.00 35.34 244 MET A N 1
ATOM 1998 C CA . MET A 1 244 ? 22.174 -4.434 4.866 1.00 35.34 244 MET A CA 1
ATOM 1999 C C . MET A 1 244 ? 23.268 -3.347 4.956 1.00 35.34 244 MET A C 1
ATOM 2001 O O . MET A 1 244 ? 23.022 -2.208 4.555 1.00 35.34 244 MET A O 1
ATOM 2005 N N . GLU A 1 245 ? 24.443 -3.687 5.509 1.00 31.39 245 GLU A N 1
ATOM 2006 C CA . GLU A 1 245 ? 25.696 -2.917 5.380 1.00 31.39 245 GLU A CA 1
ATOM 2007 C C . GLU A 1 245 ? 26.461 -3.319 4.110 1.00 31.39 245 GLU A C 1
ATOM 2009 O O . GLU A 1 245 ? 26.509 -4.533 3.801 1.00 31.39 245 GLU A O 1
#

Sequence (245 aa):
LIMQLVLMDAGGYWGKMNKDRPRWLRAILATNRHHARKHGHAMVIRWRPTLQLTGWQQHQCEHGKNSVKDREECIKRWERENFCWEKFPFFVDYLLSEQRFTHMVLLDADAALVRHNVNILGGIATQMQEQNVDVFLTNEDWLKNGKERINGGVIMARNTKWAEDMFQDTWDAHRLGPETPKEWRIGKTGVLCMSNEQICLNDLFYGPGRKLIQGHMAFESGIVYNRGGCTLRHCFEPISDKSME

Organism: NCBI:txid1628268